Protein AF-A0A7J6EPK9-F1 (afdb_monomer_lite)

Radius of gyration: 24.42 Å; chains: 1; bounding box: 81×40×72 Å

Structure (mmCIF, N/CA/C/O backbone):
data_AF-A0A7J6EPK9-F1
#
_entry.id   AF-A0A7J6EPK9-F1
#
loop_
_atom_site.group_PDB
_atom_site.id
_atom_site.type_symbol
_atom_site.label_atom_id
_atom_site.label_alt_id
_atom_site.label_comp_id
_atom_site.label_asym_id
_atom_site.label_entity_id
_atom_site.label_seq_id
_atom_site.pdbx_PDB_ins_code
_atom_site.Cartn_x
_atom_site.Cartn_y
_atom_site.Cartn_z
_atom_site.occupancy
_atom_site.B_iso_or_equiv
_atom_site.auth_seq_id
_atom_site.auth_comp_id
_atom_site.auth_asym_id
_atom_site.auth_atom_id
_atom_site.pdbx_PDB_model_num
ATOM 1 N N . PRO A 1 1 ? -9.530 13.011 13.561 1.00 55.75 1 PRO A N 1
ATOM 2 C CA . PRO A 1 1 ? -10.922 13.150 13.061 1.00 55.75 1 PRO A CA 1
ATOM 3 C C . PRO A 1 1 ? -11.209 12.190 11.895 1.00 55.75 1 PRO A C 1
ATOM 5 O O . PRO A 1 1 ? -10.368 12.113 11.001 1.00 55.75 1 PRO A O 1
ATOM 8 N N . PRO A 1 2 ? -12.361 11.492 11.871 1.00 58.12 2 PRO A N 1
ATOM 9 C CA . PRO A 1 2 ? -12.729 10.579 10.779 1.00 58.12 2 PRO A CA 1
ATOM 10 C C . PRO A 1 2 ? -12.673 11.243 9.394 1.00 58.12 2 PRO A C 1
ATOM 12 O O . PRO A 1 2 ? -12.130 10.666 8.461 1.00 58.12 2 PRO A O 1
ATOM 15 N N . LYS A 1 3 ? -13.092 12.515 9.302 1.00 65.31 3 LYS A N 1
ATOM 16 C CA . LYS A 1 3 ? -13.084 13.329 8.070 1.00 65.31 3 LYS A CA 1
ATOM 17 C C . LYS A 1 3 ? -11.724 13.478 7.365 1.00 65.31 3 LYS A C 1
ATOM 19 O O . LYS A 1 3 ? -11.700 13.653 6.156 1.00 65.31 3 LYS A O 1
ATOM 24 N N . TRP A 1 4 ? -10.605 13.401 8.092 1.00 67.38 4 TRP A N 1
ATOM 25 C CA . TRP A 1 4 ? -9.252 13.597 7.537 1.00 67.38 4 TRP A CA 1
ATOM 26 C C . TRP A 1 4 ? -8.416 12.313 7.503 1.00 67.38 4 TRP A C 1
ATOM 28 O O . TRP A 1 4 ? -7.247 12.351 7.127 1.00 67.38 4 TRP A O 1
ATOM 38 N N . ARG A 1 5 ? -8.985 11.167 7.902 1.00 68.25 5 ARG A N 1
ATOM 39 C CA . ARG A 1 5 ? -8.228 9.914 8.033 1.00 68.25 5 ARG A CA 1
ATOM 40 C C . ARG A 1 5 ? -7.610 9.474 6.704 1.00 68.25 5 ARG A C 1
ATOM 42 O O . ARG A 1 5 ? -6.420 9.178 6.676 1.00 68.25 5 ARG A O 1
ATOM 49 N N . GLY A 1 6 ? -8.381 9.515 5.617 1.00 66.44 6 GLY A N 1
ATOM 50 C CA . GLY A 1 6 ? -7.887 9.173 4.280 1.00 66.44 6 GLY A CA 1
ATOM 51 C C . GLY A 1 6 ? -6.724 10.060 3.823 1.00 66.44 6 GLY A C 1
ATOM 52 O O . GLY A 1 6 ? -5.743 9.553 3.285 1.00 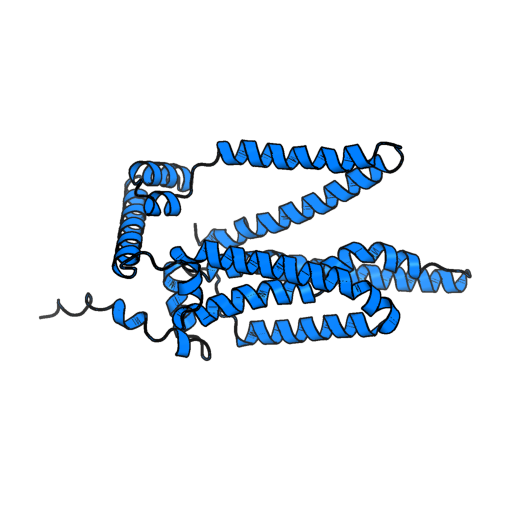66.44 6 GLY A O 1
ATOM 53 N N . ALA A 1 7 ? -6.777 11.365 4.113 1.00 70.75 7 ALA A N 1
ATOM 54 C CA . ALA A 1 7 ? -5.703 12.301 3.773 1.00 70.75 7 ALA A CA 1
ATOM 55 C C . ALA A 1 7 ? -4.410 12.000 4.551 1.00 70.75 7 ALA A C 1
ATOM 57 O O . ALA A 1 7 ? -3.341 11.911 3.952 1.00 70.75 7 ALA A O 1
ATOM 58 N N . PHE A 1 8 ? -4.505 11.762 5.866 1.00 73.31 8 PHE A N 1
ATOM 59 C CA . PHE A 1 8 ? -3.337 11.394 6.674 1.00 73.31 8 PHE A CA 1
ATOM 60 C C . PHE A 1 8 ? -2.732 10.053 6.254 1.00 73.31 8 PHE A C 1
ATOM 62 O O . PHE A 1 8 ? -1.512 9.934 6.184 1.00 73.31 8 PHE A O 1
ATOM 69 N N . ASN A 1 9 ? -3.565 9.063 5.923 1.00 68.94 9 ASN A N 1
ATOM 70 C CA . ASN A 1 9 ? -3.069 7.755 5.502 1.00 68.94 9 ASN A CA 1
ATOM 71 C C . ASN A 1 9 ? -2.426 7.793 4.108 1.00 68.94 9 ASN A C 1
ATOM 73 O O . ASN A 1 9 ? -1.427 7.126 3.866 1.00 68.94 9 ASN A O 1
ATOM 77 N N . THR A 1 10 ? -2.943 8.633 3.208 1.00 69.94 10 THR A N 1
ATOM 78 C CA . THR A 1 10 ? -2.314 8.894 1.902 1.00 69.94 10 THR A CA 1
ATOM 79 C C . THR A 1 10 ? -0.916 9.500 2.061 1.00 69.94 10 THR A C 1
ATOM 81 O O . THR A 1 10 ? -0.027 9.227 1.255 1.00 69.94 10 THR A O 1
ATOM 84 N N . GLY A 1 11 ? -0.682 10.245 3.149 1.00 73.50 11 GLY A N 1
ATOM 85 C CA . GLY A 1 11 ? 0.642 10.742 3.519 1.00 73.50 11 GLY A CA 1
ATOM 86 C C . GLY A 1 11 ? 1.699 9.639 3.644 1.00 73.50 11 GLY A C 1
ATOM 87 O O . GLY A 1 11 ? 2.840 9.853 3.248 1.00 73.50 11 GLY A O 1
ATOM 88 N N . PHE A 1 12 ? 1.334 8.435 4.100 1.00 75.56 12 PHE A N 1
ATOM 89 C CA . PHE A 1 12 ? 2.269 7.305 4.177 1.00 75.56 12 PHE A CA 1
ATOM 90 C C . PHE A 1 12 ? 2.806 6.906 2.793 1.00 75.56 12 PHE A C 1
ATOM 92 O O . PHE A 1 12 ? 4.016 6.801 2.600 1.00 75.56 12 PHE A O 1
ATOM 99 N N . GLN A 1 13 ? 1.919 6.780 1.802 1.00 71.25 13 GLN A N 1
ATOM 100 C CA . GLN A 1 13 ? 2.302 6.478 0.419 1.00 71.25 13 GLN A CA 1
ATOM 101 C C . GLN A 1 13 ? 3.153 7.599 -0.196 1.00 71.25 13 GLN A C 1
ATOM 103 O O . GLN A 1 13 ? 4.096 7.332 -0.942 1.00 71.25 13 GLN A O 1
ATOM 108 N N . PHE A 1 14 ? 2.850 8.855 0.139 1.00 74.19 14 PHE A N 1
ATOM 109 C CA . PHE A 1 14 ? 3.639 10.005 -0.296 1.00 74.19 14 PHE A CA 1
ATOM 110 C C . PHE A 1 14 ? 5.086 9.938 0.221 1.00 74.19 14 PHE A C 1
ATOM 112 O O . PHE A 1 14 ? 6.024 10.125 -0.556 1.00 74.19 14 PHE A O 1
ATOM 119 N N . PHE A 1 15 ? 5.288 9.584 1.495 1.00 79.62 15 PHE A N 1
ATOM 120 C CA . PHE A 1 15 ? 6.631 9.404 2.058 1.00 79.62 15 PHE A CA 1
ATOM 121 C C . PHE A 1 15 ? 7.389 8.225 1.442 1.00 79.62 15 PHE A C 1
ATOM 123 O O . PHE A 1 15 ? 8.590 8.352 1.201 1.00 79.62 15 PHE A O 1
ATOM 130 N N . ILE A 1 16 ? 6.708 7.117 1.123 1.00 78.25 16 ILE A N 1
ATOM 131 C CA . ILE A 1 16 ? 7.318 6.011 0.365 1.00 78.25 16 ILE A CA 1
ATOM 132 C C . ILE A 1 16 ? 7.848 6.525 -0.982 1.00 78.25 16 ILE A C 1
ATOM 134 O O . ILE A 1 16 ? 8.995 6.251 -1.334 1.00 78.25 16 ILE A O 1
ATOM 138 N N . GLY A 1 17 ? 7.051 7.318 -1.706 1.00 73.81 17 GLY A N 1
ATOM 139 C CA . GLY A 1 17 ? 7.458 7.919 -2.980 1.00 73.81 17 GLY A CA 1
ATOM 140 C C . GLY A 1 17 ? 8.698 8.812 -2.858 1.00 73.81 17 GLY A C 1
ATOM 141 O O . GLY A 1 17 ? 9.645 8.653 -3.629 1.00 73.81 17 GLY A O 1
ATOM 142 N N . ILE A 1 18 ? 8.738 9.695 -1.853 1.00 79.19 18 ILE A N 1
ATOM 143 C CA . ILE A 1 18 ? 9.923 10.524 -1.559 1.00 79.19 18 ILE A CA 1
ATOM 144 C C . ILE A 1 18 ? 11.146 9.647 -1.277 1.00 79.19 18 ILE A C 1
ATOM 146 O O . ILE A 1 18 ? 12.228 9.928 -1.790 1.00 79.19 18 ILE A O 1
ATOM 150 N N . GLY A 1 19 ? 10.981 8.577 -0.495 1.00 80.75 19 GLY A N 1
ATOM 151 C CA . GLY A 1 19 ? 12.058 7.643 -0.172 1.00 80.75 19 GLY A CA 1
ATOM 152 C C . GLY A 1 19 ? 12.667 6.993 -1.415 1.00 80.75 19 GLY A C 1
ATOM 153 O O . GLY A 1 19 ? 13.890 6.937 -1.541 1.00 80.75 19 GLY A O 1
ATOM 154 N N . VAL A 1 20 ? 11.831 6.575 -2.371 1.00 78.94 20 VAL A N 1
ATOM 155 C CA . VAL A 1 20 ? 12.290 6.004 -3.648 1.00 78.94 20 VAL A CA 1
ATOM 156 C C . VAL A 1 20 ? 13.090 7.028 -4.457 1.00 78.94 20 VAL A C 1
ATOM 158 O O . VAL A 1 20 ? 14.168 6.705 -4.958 1.00 78.94 20 VAL A O 1
ATOM 161 N N . VAL A 1 21 ? 12.612 8.270 -4.571 1.00 78.25 21 VAL A N 1
ATOM 162 C CA . VAL A 1 21 ? 13.326 9.328 -5.310 1.00 78.25 21 VAL A CA 1
ATOM 163 C C . VAL A 1 21 ? 14.658 9.659 -4.637 1.00 78.25 21 VAL A C 1
ATOM 165 O O . VAL A 1 21 ? 15.697 9.660 -5.295 1.00 78.25 21 VAL A O 1
ATOM 168 N N . ALA A 1 22 ? 14.651 9.871 -3.319 1.00 81.19 22 ALA A N 1
ATOM 169 C CA . ALA A 1 22 ? 15.854 10.168 -2.550 1.00 81.19 22 ALA A CA 1
ATOM 170 C C . ALA A 1 22 ? 16.895 9.042 -2.667 1.00 81.19 22 ALA A C 1
ATOM 172 O O . ALA A 1 22 ? 18.072 9.319 -2.893 1.00 81.19 22 ALA A O 1
ATOM 173 N N . SER A 1 23 ? 16.463 7.778 -2.588 1.00 81.44 23 SER A N 1
ATOM 174 C CA . SER A 1 23 ? 17.342 6.617 -2.762 1.00 81.44 23 SER A CA 1
ATOM 175 C C . SER A 1 23 ? 17.995 6.593 -4.146 1.00 81.44 23 SER A C 1
ATOM 177 O O . SER A 1 23 ? 19.204 6.389 -4.242 1.00 81.44 23 SER A O 1
ATOM 179 N N . ASN A 1 24 ? 17.243 6.878 -5.214 1.00 79.88 24 ASN A N 1
ATOM 180 C CA . ASN A 1 24 ? 17.799 6.939 -6.567 1.00 79.88 24 ASN A CA 1
ATOM 181 C C . ASN A 1 24 ? 18.806 8.087 -6.740 1.00 79.88 24 ASN A C 1
ATOM 183 O O . ASN A 1 24 ? 19.863 7.880 -7.334 1.00 79.88 24 ASN A O 1
ATOM 187 N N . CYS A 1 25 ? 18.542 9.265 -6.166 1.00 81.31 25 CYS A N 1
ATOM 188 C CA . CYS A 1 25 ? 19.494 10.382 -6.175 1.00 81.31 25 CYS A CA 1
ATOM 189 C C . CYS A 1 25 ? 20.794 10.043 -5.427 1.00 81.31 25 CYS A C 1
ATOM 191 O O . CYS A 1 25 ? 21.886 10.348 -5.909 1.00 81.31 25 CYS A O 1
ATOM 193 N N . ILE A 1 26 ? 20.689 9.377 -4.271 1.00 85.19 26 ILE A N 1
ATOM 194 C CA . ILE A 1 26 ? 21.847 8.905 -3.499 1.00 85.19 26 ILE A CA 1
ATOM 195 C C . ILE A 1 26 ? 22.631 7.869 -4.309 1.00 85.19 26 ILE A C 1
ATOM 197 O O . ILE A 1 26 ? 23.853 7.970 -4.411 1.00 85.19 26 ILE A O 1
ATOM 201 N N . ASN A 1 27 ? 21.951 6.904 -4.930 1.00 83.25 27 ASN A N 1
ATOM 202 C CA . ASN A 1 27 ? 22.591 5.901 -5.782 1.00 83.25 27 ASN A CA 1
ATOM 203 C C . ASN A 1 27 ? 23.346 6.546 -6.949 1.00 83.25 27 ASN A C 1
ATOM 205 O O . ASN A 1 27 ? 24.498 6.197 -7.190 1.00 83.25 27 ASN A O 1
ATOM 209 N N . TYR A 1 28 ? 22.747 7.532 -7.619 1.00 81.69 28 TYR A N 1
ATOM 210 C CA . TYR A 1 28 ? 23.401 8.266 -8.702 1.00 81.69 28 TYR A CA 1
ATOM 211 C C . TYR A 1 28 ? 24.659 9.008 -8.221 1.00 81.69 28 TYR A C 1
ATOM 213 O O . TYR A 1 28 ? 25.730 8.861 -8.805 1.00 81.69 28 TYR A O 1
ATOM 221 N N . GLY A 1 29 ? 24.567 9.745 -7.108 1.00 84.19 29 GLY A N 1
ATOM 222 C CA . GLY A 1 29 ? 25.707 10.486 -6.554 1.00 84.19 29 GLY A CA 1
ATOM 223 C C . GLY A 1 29 ? 26.828 9.594 -6.008 1.00 84.19 29 GLY A C 1
ATOM 224 O O . GLY A 1 29 ? 27.993 9.987 -5.998 1.00 84.19 29 GLY A O 1
ATOM 225 N N . THR A 1 30 ? 26.498 8.380 -5.568 1.00 86.69 30 THR A N 1
ATOM 226 C CA . THR A 1 30 ? 27.465 7.429 -4.998 1.00 86.69 30 THR A CA 1
ATOM 227 C C . THR A 1 30 ? 28.066 6.466 -6.022 1.00 86.69 30 THR A C 1
ATOM 229 O O . THR A 1 30 ? 29.092 5.851 -5.727 1.00 86.69 30 THR A O 1
ATOM 232 N N . ALA A 1 31 ? 27.510 6.386 -7.236 1.00 82.44 31 ALA A N 1
ATOM 233 C CA . ALA A 1 31 ? 27.937 5.457 -8.286 1.00 82.44 31 ALA A CA 1
ATOM 234 C C . ALA A 1 31 ? 29.414 5.610 -8.696 1.00 82.44 31 ALA A C 1
ATOM 236 O O . ALA A 1 31 ? 30.079 4.624 -9.003 1.00 82.44 31 ALA A O 1
ATOM 237 N N . HIS A 1 32 ? 29.960 6.829 -8.660 1.00 83.62 32 HIS A N 1
ATOM 238 C CA . HIS A 1 32 ? 31.347 7.104 -9.061 1.00 83.62 32 HIS A CA 1
ATOM 239 C C . HIS A 1 32 ? 32.391 6.811 -7.968 1.00 83.62 32 HIS A C 1
ATOM 241 O O . HIS A 1 32 ? 33.588 7.015 -8.180 1.00 83.62 32 HIS A O 1
ATOM 247 N N . ARG A 1 33 ? 31.972 6.358 -6.778 1.00 85.12 33 ARG A N 1
ATOM 248 C CA . ARG A 1 33 ? 32.865 6.115 -5.638 1.00 85.12 33 ARG A CA 1
ATOM 249 C C . ARG A 1 33 ? 32.973 4.621 -5.339 1.00 85.12 33 ARG A C 1
ATOM 251 O O . ARG A 1 33 ? 31.968 3.942 -5.174 1.00 85.12 33 ARG A O 1
ATOM 258 N N . SER A 1 34 ? 34.194 4.119 -5.146 1.00 82.06 34 SER A N 1
ATOM 259 C CA . SER A 1 34 ? 34.458 2.698 -4.841 1.00 82.06 34 SER A CA 1
ATOM 260 C C . SER A 1 34 ? 33.786 2.190 -3.554 1.00 82.06 34 SER A C 1
ATOM 262 O O . SER A 1 34 ? 33.450 1.013 -3.447 1.00 82.06 34 SER A O 1
ATOM 264 N N . TRP A 1 35 ? 33.540 3.074 -2.583 1.00 86.75 35 TRP A N 1
ATOM 265 C CA . TRP A 1 35 ? 32.809 2.786 -1.341 1.00 86.75 35 TRP A CA 1
ATOM 266 C C . TRP A 1 35 ? 31.364 3.311 -1.345 1.00 86.75 35 TRP A C 1
ATOM 268 O O . TRP A 1 35 ? 30.700 3.301 -0.308 1.00 86.75 35 TRP A O 1
ATOM 278 N N . GLY A 1 36 ? 30.859 3.750 -2.501 1.00 85.06 36 GLY A N 1
ATOM 279 C CA . GLY A 1 36 ? 29.540 4.363 -2.647 1.00 85.06 36 GLY A CA 1
ATOM 280 C C . GLY A 1 36 ? 28.383 3.473 -2.191 1.00 85.06 36 GLY A C 1
ATOM 281 O O . GLY A 1 36 ? 27.458 3.959 -1.546 1.00 85.06 36 GLY A O 1
ATOM 282 N N . TRP A 1 37 ? 28.477 2.157 -2.406 1.00 85.81 37 TRP A N 1
ATOM 283 C CA . TRP A 1 37 ? 27.467 1.194 -1.950 1.00 85.81 37 TRP A CA 1
ATOM 284 C C . TRP A 1 37 ? 27.298 1.183 -0.422 1.00 85.81 37 TRP A C 1
ATOM 286 O O . TRP A 1 37 ? 26.181 1.044 0.074 1.00 85.81 37 TRP A O 1
ATOM 296 N N . ARG A 1 38 ? 28.386 1.388 0.340 1.00 90.25 38 ARG A N 1
ATOM 297 C CA . ARG A 1 38 ? 28.326 1.481 1.809 1.00 90.25 38 ARG A CA 1
ATOM 298 C C . ARG A 1 38 ? 27.609 2.746 2.244 1.00 90.25 38 ARG A C 1
ATOM 300 O O . ARG A 1 38 ? 26.839 2.708 3.195 1.00 90.25 38 ARG A O 1
ATOM 307 N N . LEU A 1 39 ? 27.867 3.853 1.548 1.00 87.25 39 LEU A N 1
ATOM 308 C CA . LEU A 1 39 ? 27.232 5.133 1.836 1.00 87.25 39 LEU A CA 1
ATOM 309 C C . LEU A 1 39 ? 25.738 5.101 1.495 1.00 87.25 39 LEU A C 1
ATOM 311 O O . LEU A 1 39 ? 24.935 5.557 2.300 1.00 87.25 39 LEU A O 1
ATOM 315 N N . SER A 1 40 ? 25.365 4.501 0.360 1.00 86.06 40 SER A N 1
ATOM 316 C CA . SER A 1 40 ? 23.964 4.328 -0.034 1.00 86.06 40 SER A CA 1
ATOM 317 C C . SER A 1 40 ? 23.170 3.515 0.999 1.00 86.06 40 SER A C 1
ATOM 319 O O . SER A 1 40 ? 22.135 3.972 1.483 1.00 86.06 40 SER A O 1
ATOM 321 N N . LEU A 1 41 ? 23.702 2.366 1.434 1.00 86.94 41 LEU A N 1
ATOM 322 C CA . LEU A 1 41 ? 23.079 1.558 2.489 1.00 86.94 41 LEU A CA 1
ATOM 323 C C . LEU A 1 41 ? 23.107 2.255 3.859 1.00 86.94 41 LEU A C 1
ATOM 325 O O . LEU A 1 41 ? 22.127 2.209 4.596 1.00 86.94 41 LEU A O 1
ATOM 329 N N . GLY A 1 42 ? 24.210 2.924 4.202 1.00 88.19 42 GLY A N 1
ATOM 330 C CA . GLY A 1 42 ? 24.373 3.621 5.479 1.00 88.19 42 GLY A CA 1
ATOM 331 C C . GLY A 1 42 ? 23.439 4.821 5.641 1.00 88.19 42 GLY A C 1
ATOM 332 O O . GLY A 1 42 ? 22.945 5.067 6.738 1.00 88.19 42 GLY A O 1
ATOM 333 N N . LEU A 1 43 ? 23.125 5.534 4.556 1.00 88.56 43 LEU A N 1
ATOM 334 C CA . LEU A 1 43 ? 22.184 6.659 4.567 1.00 88.56 43 LEU A CA 1
ATOM 335 C C . LEU A 1 43 ? 20.756 6.244 4.948 1.00 88.56 43 LEU A C 1
ATOM 337 O O . LEU A 1 43 ? 20.012 7.077 5.466 1.00 88.56 43 LEU A O 1
ATOM 341 N N . ALA A 1 44 ? 20.388 4.966 4.798 1.00 87.12 44 ALA A N 1
ATOM 342 C CA . ALA A 1 44 ? 19.110 4.443 5.288 1.00 87.12 44 ALA A CA 1
ATOM 343 C C . ALA A 1 44 ? 18.964 4.542 6.823 1.00 87.12 44 ALA A C 1
ATOM 345 O O . ALA A 1 44 ? 17.843 4.558 7.337 1.00 87.12 44 ALA A O 1
ATOM 346 N N . MET A 1 45 ? 20.073 4.691 7.560 1.00 89.06 45 MET A N 1
ATOM 347 C CA . MET A 1 45 ? 20.049 4.942 9.004 1.00 89.06 45 MET A CA 1
ATOM 348 C C . MET A 1 45 ? 19.463 6.309 9.360 1.00 89.06 45 MET A C 1
ATOM 350 O O . MET A 1 45 ? 18.909 6.457 10.446 1.00 89.06 45 MET A O 1
ATOM 354 N N . VAL A 1 46 ? 19.551 7.308 8.473 1.00 90.38 46 VAL A N 1
ATOM 355 C CA . VAL A 1 46 ? 19.062 8.667 8.759 1.00 90.38 46 VAL A CA 1
ATOM 356 C C . VAL A 1 46 ? 17.531 8.688 8.895 1.00 90.38 46 VAL A C 1
ATOM 358 O O . VAL A 1 46 ? 17.050 9.104 9.952 1.00 90.38 46 VAL A O 1
ATOM 361 N N . PRO A 1 47 ? 16.738 8.176 7.927 1.00 88.94 47 PRO A N 1
ATOM 362 C CA . PRO A 1 47 ? 15.294 8.024 8.109 1.00 88.94 47 PRO A CA 1
ATOM 363 C C . PRO A 1 47 ? 14.930 7.154 9.317 1.00 88.94 47 PRO A C 1
ATOM 365 O O . PRO A 1 47 ? 14.012 7.499 10.058 1.00 88.94 47 PRO A O 1
ATOM 368 N N . ALA A 1 48 ? 15.662 6.059 9.554 1.00 88.50 48 ALA A N 1
ATOM 369 C CA . ALA A 1 48 ? 15.406 5.165 10.683 1.00 88.50 48 ALA A CA 1
ATOM 370 C C . ALA A 1 48 ? 15.614 5.862 12.039 1.00 88.50 48 ALA A C 1
ATOM 372 O O . ALA A 1 48 ? 14.794 5.710 12.946 1.00 88.50 48 ALA A O 1
ATOM 373 N N . ALA A 1 49 ? 16.665 6.674 12.174 1.00 91.25 49 ALA A N 1
ATOM 374 C CA . ALA A 1 49 ? 16.927 7.466 13.371 1.00 91.25 49 ALA A CA 1
ATOM 375 C C . ALA A 1 49 ? 15.849 8.538 13.580 1.00 91.25 49 ALA A C 1
ATOM 377 O O . ALA A 1 49 ? 15.325 8.659 14.686 1.00 91.25 49 ALA A O 1
ATOM 378 N N . ILE A 1 50 ? 15.456 9.256 12.519 1.00 90.56 50 ILE A N 1
ATOM 379 C CA . ILE A 1 50 ? 14.367 10.246 12.573 1.00 90.56 50 ILE A CA 1
ATOM 380 C C . ILE A 1 50 ? 13.060 9.583 13.023 1.00 90.56 50 ILE A C 1
ATOM 382 O O . ILE A 1 50 ? 12.385 10.101 13.911 1.00 90.56 50 ILE A O 1
ATOM 386 N N . MET A 1 51 ? 12.720 8.416 12.466 1.00 88.94 51 MET A N 1
ATOM 387 C CA . MET A 1 51 ? 11.538 7.658 12.880 1.00 88.94 51 MET A CA 1
ATOM 388 C C . MET A 1 51 ? 11.635 7.178 14.329 1.00 88.94 51 MET A C 1
ATOM 390 O O . MET A 1 51 ? 10.648 7.257 15.052 1.00 88.94 51 MET A O 1
ATOM 394 N N . THR A 1 52 ? 12.807 6.719 14.771 1.00 89.69 52 THR A N 1
ATOM 395 C CA . THR A 1 52 ? 13.016 6.232 16.144 1.00 89.69 52 THR A CA 1
ATOM 396 C C . THR A 1 52 ? 12.874 7.366 17.158 1.00 89.69 52 THR A C 1
ATOM 398 O O . THR A 1 52 ? 12.121 7.242 18.119 1.00 89.69 52 THR A O 1
ATOM 401 N N . VAL A 1 53 ? 13.532 8.504 16.922 1.00 91.50 53 VAL A N 1
ATOM 402 C CA . VAL A 1 53 ? 13.418 9.693 17.782 1.00 91.50 53 VAL A CA 1
ATOM 403 C C . VAL A 1 53 ? 11.989 10.242 17.756 1.00 91.50 53 VAL A C 1
ATOM 405 O O . VAL A 1 53 ? 11.427 10.547 18.805 1.00 91.50 53 VAL A O 1
ATOM 408 N N . GLY A 1 54 ? 11.363 10.299 16.577 1.00 86.75 54 GLY A N 1
ATOM 409 C CA . GLY A 1 54 ? 9.968 10.709 16.431 1.00 86.75 54 GLY A CA 1
ATOM 410 C C . GLY A 1 54 ? 9.002 9.799 17.193 1.00 86.75 54 GLY A C 1
ATOM 411 O O . GLY A 1 54 ? 8.109 10.295 17.876 1.00 86.75 54 GLY A O 1
ATOM 412 N N . ALA A 1 55 ? 9.209 8.481 17.151 1.00 84.62 55 ALA A N 1
ATOM 413 C CA . ALA A 1 55 ? 8.397 7.512 17.883 1.00 84.62 55 ALA A CA 1
ATOM 414 C C . ALA A 1 55 ? 8.485 7.699 19.405 1.00 84.62 55 ALA A C 1
ATOM 416 O O . ALA A 1 55 ? 7.477 7.533 20.084 1.00 84.62 55 ALA A O 1
ATOM 417 N N . LEU A 1 56 ? 9.643 8.112 19.937 1.00 85.94 56 LEU A N 1
ATOM 418 C CA . LEU A 1 56 ? 9.800 8.427 21.364 1.00 85.94 56 LEU A CA 1
ATOM 419 C C . LEU A 1 56 ? 9.039 9.697 21.784 1.00 85.94 56 LEU A C 1
ATOM 421 O O . LEU A 1 56 ? 8.640 9.821 22.940 1.00 85.94 56 LEU A O 1
ATOM 425 N N . MET A 1 57 ? 8.828 10.643 20.863 1.00 83.38 57 MET A N 1
ATOM 426 C CA . MET A 1 57 ? 8.085 11.884 21.127 1.00 83.38 57 MET A CA 1
ATOM 427 C C . MET A 1 57 ? 6.567 11.736 20.939 1.00 83.38 57 MET A C 1
ATOM 429 O O . MET A 1 57 ? 5.790 12.537 21.476 1.00 83.38 57 MET A O 1
ATOM 433 N N . ILE A 1 58 ? 6.129 10.741 20.164 1.00 80.12 58 ILE A N 1
ATOM 434 C CA . ILE A 1 58 ? 4.715 10.484 19.891 1.00 80.12 58 ILE A CA 1
ATOM 435 C C . ILE A 1 58 ? 4.083 9.788 21.097 1.00 80.12 58 ILE A C 1
ATOM 437 O O . ILE A 1 58 ? 4.523 8.741 21.557 1.00 80.12 58 ILE A O 1
ATOM 441 N N . SER A 1 59 ? 3.008 10.382 21.608 1.00 70.25 59 SER A N 1
ATOM 442 C CA . SER A 1 59 ? 2.198 9.781 22.665 1.00 70.25 59 SER A CA 1
ATOM 443 C C . SER A 1 59 ? 1.341 8.646 22.095 1.00 70.25 59 SER A C 1
ATOM 445 O O . SER A 1 59 ? 0.816 8.766 20.986 1.00 70.25 59 SER A O 1
ATOM 447 N N . ASP A 1 60 ? 1.170 7.566 22.863 1.00 75.25 60 ASP A N 1
ATOM 448 C CA . ASP A 1 60 ? 0.315 6.433 22.492 1.00 75.25 60 ASP A CA 1
ATOM 449 C C . ASP A 1 60 ? -1.092 6.895 22.067 1.00 75.25 60 ASP A C 1
ATOM 451 O O . ASP A 1 60 ? -1.659 7.852 22.611 1.00 75.25 60 ASP A O 1
ATOM 455 N N . THR A 1 61 ? -1.682 6.184 21.098 1.00 80.81 61 THR A N 1
ATOM 456 C CA . THR A 1 61 ? -3.031 6.517 20.621 1.00 80.81 61 THR A CA 1
ATOM 457 C C . THR A 1 61 ? -4.055 6.395 21.759 1.00 80.81 61 THR A C 1
ATOM 459 O O . THR A 1 61 ? -4.010 5.418 22.513 1.00 80.81 61 THR A O 1
ATOM 462 N N . PRO A 1 62 ? -5.027 7.325 21.873 1.00 78.69 62 PRO A N 1
ATOM 463 C CA . PRO A 1 62 ? -6.021 7.277 22.944 1.00 78.69 62 PRO A CA 1
ATOM 464 C C . PRO A 1 62 ? -6.776 5.949 23.012 1.00 78.69 62 PRO A C 1
ATOM 466 O O . PRO A 1 62 ? -6.991 5.423 24.095 1.00 78.69 62 PRO A O 1
ATOM 469 N N . ASN A 1 63 ? -7.099 5.358 21.858 1.00 76.06 63 ASN A N 1
ATOM 470 C CA . ASN A 1 63 ? -7.779 4.066 21.797 1.00 76.06 63 ASN A CA 1
ATOM 471 C C . ASN A 1 63 ? -6.961 2.934 22.441 1.00 76.06 63 ASN A C 1
ATOM 473 O O . ASN A 1 63 ? -7.512 2.159 23.213 1.00 76.06 63 ASN A O 1
ATOM 477 N N . SER A 1 64 ? -5.652 2.870 22.168 1.00 78.56 64 SER A N 1
ATOM 478 C CA . SER A 1 64 ? -4.751 1.885 22.788 1.00 78.56 64 SER A CA 1
ATOM 479 C C . SER A 1 64 ? -4.619 2.114 24.298 1.00 78.56 64 SER A C 1
ATOM 481 O O . SER A 1 64 ? -4.632 1.169 25.085 1.00 78.56 64 SER A O 1
ATOM 483 N N . LEU A 1 65 ? -4.562 3.376 24.740 1.00 81.44 65 LEU A N 1
ATOM 484 C CA . LEU A 1 65 ? -4.507 3.713 26.166 1.00 81.44 65 LEU A CA 1
ATOM 485 C C . LEU A 1 65 ? -5.784 3.303 26.910 1.00 81.44 65 LEU A C 1
ATOM 487 O O . LEU A 1 65 ? -5.688 2.756 28.009 1.00 81.44 65 LEU A O 1
ATOM 491 N N . VAL A 1 66 ? -6.962 3.509 26.309 1.00 81.00 66 VAL A N 1
ATOM 492 C CA . VAL A 1 66 ? -8.243 3.039 26.863 1.00 81.00 66 VAL A CA 1
ATOM 493 C C . VAL A 1 66 ? -8.276 1.510 26.913 1.00 81.00 66 VAL A C 1
ATOM 495 O O . VAL A 1 66 ? -8.672 0.951 27.934 1.00 81.00 66 VAL A O 1
ATOM 498 N N . GLU A 1 67 ? -7.796 0.823 25.871 1.00 71.50 67 GLU A N 1
ATOM 499 C CA . GLU A 1 67 ? -7.699 -0.645 25.824 1.00 71.50 67 GLU A CA 1
ATOM 500 C C . GLU A 1 67 ? -6.878 -1.215 26.991 1.00 71.50 67 GLU A C 1
ATOM 502 O O . GLU A 1 67 ? -7.327 -2.129 27.695 1.00 71.50 67 GLU A O 1
ATOM 507 N N . ARG A 1 68 ? -5.734 -0.574 27.261 1.00 78.88 68 ARG A N 1
ATOM 508 C CA . ARG A 1 68 ? -4.795 -0.888 28.350 1.00 78.88 68 ARG A CA 1
ATOM 509 C C . ARG A 1 68 ? -5.248 -0.392 29.732 1.00 78.88 68 ARG A C 1
ATOM 511 O O . ARG A 1 68 ? -4.506 -0.560 30.694 1.00 78.88 68 ARG A O 1
ATOM 518 N N . GLY A 1 69 ? -6.422 0.235 29.848 1.00 78.62 69 GLY A N 1
ATOM 519 C CA . GLY A 1 69 ? -6.979 0.730 31.115 1.00 78.62 69 GLY A CA 1
ATOM 520 C C . GLY A 1 69 ? -6.369 2.039 31.640 1.00 78.62 69 GLY A C 1
ATOM 521 O O . GLY A 1 69 ? -6.656 2.445 32.763 1.00 78.62 69 GLY A O 1
ATOM 522 N N . LYS A 1 70 ? -5.543 2.739 30.853 1.00 84.50 70 LYS A N 1
ATOM 523 C CA . LYS A 1 70 ? -4.861 3.984 31.252 1.00 84.50 70 LYS A CA 1
ATOM 524 C C . LYS A 1 70 ? -5.702 5.224 30.921 1.00 84.50 70 LYS A C 1
ATOM 526 O O . LYS A 1 70 ? -5.335 6.030 30.065 1.00 84.50 70 LYS A O 1
ATOM 531 N N . LEU A 1 71 ? -6.832 5.390 31.610 1.00 83.19 71 LEU A N 1
ATOM 532 C CA . LEU A 1 71 ? -7.836 6.423 31.298 1.00 83.19 71 LEU A CA 1
ATOM 533 C C . LEU A 1 71 ? -7.316 7.861 31.435 1.00 83.19 71 LEU A C 1
ATOM 535 O O . LEU A 1 71 ? -7.580 8.695 30.571 1.00 83.19 71 LEU A O 1
ATOM 539 N N . THR A 1 72 ? -6.513 8.149 32.461 1.00 82.31 72 THR A N 1
ATOM 540 C CA . THR A 1 72 ? -5.947 9.492 32.680 1.00 82.31 72 THR A CA 1
ATOM 541 C C . THR A 1 72 ? -5.009 9.905 31.544 1.00 82.31 72 THR A C 1
ATOM 543 O O . THR A 1 72 ? -5.078 11.028 31.048 1.00 82.31 72 THR A O 1
ATOM 546 N N . GLN A 1 73 ? -4.165 8.979 31.074 1.00 82.12 73 GLN A N 1
ATOM 547 C CA . GLN A 1 73 ? -3.283 9.223 29.928 1.00 82.12 73 GLN A CA 1
ATOM 548 C C . GLN A 1 73 ? -4.080 9.326 28.624 1.00 82.12 73 GLN A C 1
ATOM 550 O O . GLN A 1 73 ? -3.768 10.173 27.792 1.00 82.12 73 GLN A O 1
ATOM 555 N N . ALA A 1 74 ? -5.136 8.523 28.459 1.00 81.31 74 ALA A N 1
ATOM 556 C CA . ALA A 1 74 ? -6.022 8.622 27.303 1.00 81.31 74 ALA A CA 1
ATOM 557 C C . ALA A 1 74 ? -6.695 10.001 27.215 1.00 81.31 74 ALA A C 1
ATOM 559 O O . ALA A 1 74 ? -6.724 10.583 26.129 1.00 81.31 74 ALA A O 1
ATOM 560 N N . LYS A 1 75 ? -7.161 10.552 28.349 1.00 82.12 75 LYS A N 1
ATOM 561 C CA . LYS A 1 75 ? -7.728 11.910 28.438 1.00 82.12 75 LYS A CA 1
ATOM 562 C C . LYS A 1 75 ? -6.713 12.967 28.001 1.00 82.12 75 LYS A C 1
ATOM 564 O O . LYS A 1 75 ? -7.024 13.792 27.146 1.00 82.12 75 LYS A O 1
ATOM 569 N N . LEU A 1 76 ? -5.483 12.907 28.521 1.00 83.06 76 LEU A N 1
ATOM 570 C CA . LEU A 1 76 ? -4.406 13.837 28.151 1.00 83.06 76 LEU A CA 1
ATOM 571 C C . LEU A 1 76 ? -4.045 13.749 26.660 1.00 83.06 76 LEU A C 1
ATOM 573 O O . LEU A 1 76 ? -3.921 14.775 25.991 1.00 83.06 76 LEU A O 1
ATOM 577 N N . SER A 1 77 ? -3.932 12.536 26.115 1.00 80.69 77 SER A N 1
ATOM 578 C CA . SER A 1 77 ? -3.679 12.323 24.686 1.00 80.69 77 SER A CA 1
ATOM 579 C C . SER A 1 77 ? -4.830 12.828 23.805 1.00 80.69 77 SER A C 1
ATOM 581 O O . SER A 1 77 ? -4.573 13.405 22.749 1.00 80.69 77 SER A O 1
ATOM 583 N N . LEU A 1 78 ? -6.092 12.658 24.220 1.00 79.62 78 LEU A N 1
ATOM 584 C CA . LEU A 1 78 ? -7.261 13.207 23.517 1.00 79.62 78 LEU A CA 1
ATOM 585 C C . LEU A 1 78 ? -7.279 14.736 23.542 1.00 79.62 78 LEU A C 1
ATOM 587 O O . LEU A 1 78 ? -7.467 15.344 22.487 1.00 79.62 78 LEU A O 1
ATOM 591 N N . LEU A 1 79 ? -7.023 15.348 24.703 1.00 82.38 79 LEU A N 1
ATOM 592 C CA . LEU A 1 79 ? -6.909 16.803 24.849 1.00 82.38 79 LEU A CA 1
ATOM 593 C C . LEU A 1 79 ? -5.833 17.357 23.907 1.00 82.38 79 LEU A C 1
ATOM 595 O O . LEU A 1 79 ? -6.104 18.275 23.134 1.00 82.38 79 LEU A O 1
ATOM 599 N N . LYS A 1 80 ? -4.649 16.732 23.884 1.00 80.25 80 LYS A N 1
ATOM 600 C CA . LYS A 1 80 ? -3.538 17.115 22.999 1.00 80.25 80 LYS A CA 1
ATOM 601 C C . LYS A 1 80 ? -3.870 16.938 21.512 1.00 80.25 80 LYS A C 1
ATOM 603 O O . LYS A 1 80 ? -3.446 17.745 20.693 1.00 80.25 80 LYS A O 1
ATOM 608 N N . ALA A 1 81 ? -4.620 15.896 21.149 1.00 76.31 81 ALA A N 1
ATOM 609 C CA . ALA A 1 81 ? -4.939 15.579 19.755 1.00 76.31 81 ALA A CA 1
ATOM 610 C C . ALA A 1 81 ? -6.150 16.344 19.186 1.00 76.31 81 ALA A C 1
ATOM 612 O O . ALA A 1 81 ? -6.275 16.462 17.965 1.00 76.31 81 ALA A O 1
ATOM 613 N N . ARG A 1 82 ? -7.086 16.790 20.033 1.00 76.12 82 ARG A N 1
ATOM 614 C CA . ARG A 1 82 ? -8.314 17.493 19.619 1.00 76.12 82 ARG A CA 1
ATOM 615 C C . ARG A 1 82 ? -8.252 18.999 19.861 1.00 76.12 82 ARG A C 1
ATOM 617 O O . ARG A 1 82 ? -8.917 19.719 19.126 1.00 76.12 82 ARG A O 1
ATOM 624 N N . GLY A 1 83 ? -7.477 19.462 20.847 1.00 70.06 83 GLY A N 1
ATOM 625 C CA . GLY A 1 83 ? -7.351 20.884 21.190 1.00 70.06 83 GLY A CA 1
ATOM 626 C C . GLY A 1 83 ? -8.669 21.560 21.601 1.00 70.06 83 GLY A C 1
ATOM 627 O O . GLY A 1 83 ? -8.775 22.777 21.494 1.00 70.06 83 GLY A O 1
ATOM 628 N N . GLY A 1 84 ? -9.685 20.782 21.998 1.00 69.75 84 GLY A N 1
ATOM 629 C CA . GLY A 1 84 ? -11.049 21.246 22.286 1.00 69.75 84 GLY A CA 1
ATOM 630 C C . GLY A 1 84 ? -11.362 21.390 23.780 1.00 69.75 84 GLY A C 1
ATOM 631 O O . GLY A 1 84 ? -10.516 21.125 24.634 1.00 69.75 84 GLY A O 1
ATOM 632 N N . LYS A 1 85 ? -12.602 21.799 24.090 1.00 74.88 85 LYS A N 1
ATOM 633 C CA . LYS A 1 85 ? -13.116 21.925 25.466 1.00 74.88 85 LYS A CA 1
ATOM 634 C C . LYS A 1 85 ? -13.072 20.576 26.186 1.00 74.88 85 LYS A C 1
ATOM 636 O O . LYS A 1 85 ? -13.424 19.547 25.612 1.00 74.88 85 LYS A O 1
ATOM 641 N N . GLU A 1 86 ? -12.712 20.602 27.467 1.00 75.50 86 GLU A N 1
ATOM 642 C CA . GLU A 1 86 ? -12.565 19.397 28.291 1.00 75.50 86 GLU A CA 1
ATOM 643 C C . GLU A 1 86 ? -13.845 18.542 28.336 1.00 75.50 86 GLU A C 1
ATOM 645 O O . GLU A 1 86 ? -13.755 17.316 28.300 1.00 75.50 86 GLU A O 1
ATOM 650 N N . SER A 1 87 ? -15.025 19.172 28.265 1.00 73.19 87 SER A N 1
ATOM 651 C CA . SER A 1 87 ? -16.323 18.482 28.248 1.00 73.19 87 SER A CA 1
ATOM 652 C C . SER A 1 87 ? -16.563 17.625 26.998 1.00 73.19 87 SER A C 1
ATOM 654 O O . SER A 1 87 ? -17.164 16.559 27.090 1.00 73.19 87 SER A O 1
ATOM 656 N N . GLU A 1 88 ? -16.110 18.064 25.817 1.00 77.25 88 GLU A N 1
ATOM 657 C CA . GLU A 1 88 ? -16.248 17.281 24.576 1.00 77.25 88 GLU A CA 1
ATOM 658 C C . GLU A 1 88 ? -15.297 16.082 24.582 1.00 77.25 88 GLU A C 1
ATOM 660 O O . GLU A 1 88 ? -15.646 14.995 24.121 1.00 77.25 88 GLU A O 1
ATOM 665 N N . VAL A 1 89 ? -14.104 16.266 25.155 1.00 80.94 89 VAL A N 1
ATOM 666 C CA . VAL A 1 89 ? -13.112 15.200 25.297 1.00 80.94 89 VAL A CA 1
ATOM 667 C C . VAL A 1 89 ? -13.556 14.153 26.315 1.00 80.94 89 VAL A C 1
ATOM 669 O O . VAL A 1 89 ? -13.357 12.964 26.079 1.00 80.94 89 VAL A O 1
ATOM 672 N N . GLU A 1 90 ? -14.180 14.561 27.420 1.00 81.56 90 GLU A N 1
ATOM 673 C CA . GLU A 1 90 ? -14.770 13.625 28.381 1.00 81.56 90 GLU A CA 1
ATOM 674 C C . GLU A 1 90 ? -15.920 12.822 27.781 1.00 81.56 90 GLU A C 1
ATOM 676 O O . GLU A 1 90 ? -15.986 11.614 28.006 1.00 8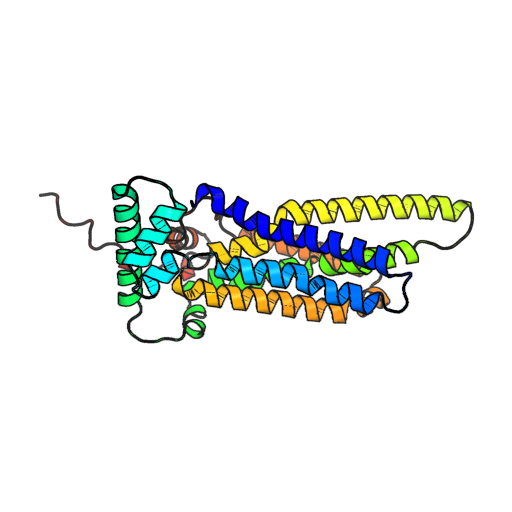1.56 90 GLU A O 1
ATOM 681 N N . ALA A 1 91 ? -16.770 13.447 26.962 1.00 81.69 91 ALA A N 1
ATOM 682 C CA . ALA A 1 91 ? -17.816 12.736 26.236 1.00 81.69 91 ALA A CA 1
ATOM 683 C C . ALA A 1 91 ? -17.232 11.708 25.240 1.00 81.69 91 ALA A C 1
ATOM 685 O O . ALA A 1 91 ? -17.665 10.554 25.238 1.00 81.69 91 ALA A O 1
ATOM 686 N N . GLU A 1 92 ? -16.213 12.083 24.447 1.00 80.31 92 GLU A N 1
ATOM 687 C CA . GLU A 1 92 ? -15.515 11.159 23.526 1.00 80.31 92 GLU A CA 1
ATOM 688 C C . GLU A 1 92 ? -14.834 10.018 24.311 1.00 80.31 92 GLU A C 1
ATOM 690 O O . GLU A 1 92 ? -14.924 8.853 23.924 1.00 80.31 92 GLU A O 1
ATOM 695 N N . LEU A 1 93 ? -14.201 10.316 25.452 1.00 83.44 93 LEU A N 1
ATOM 696 C CA . LEU A 1 93 ? -13.554 9.312 26.301 1.00 83.44 93 LEU A CA 1
ATOM 697 C C . LEU A 1 93 ? -14.563 8.336 26.917 1.00 83.44 93 LEU A C 1
ATOM 699 O O . LEU A 1 93 ? -14.325 7.130 26.886 1.00 83.44 93 LEU A O 1
ATOM 703 N N . ALA A 1 94 ? -15.685 8.829 27.446 1.00 83.25 94 ALA A N 1
ATOM 704 C CA . ALA A 1 94 ? -16.741 7.990 28.009 1.00 83.25 94 ALA A CA 1
ATOM 705 C C . ALA A 1 94 ? -17.316 7.033 26.954 1.00 83.25 94 ALA A C 1
ATOM 707 O O . ALA A 1 94 ? -17.553 5.856 27.235 1.00 83.25 94 ALA A O 1
ATOM 708 N N . GLU A 1 95 ? -17.470 7.504 25.714 1.00 81.75 95 GLU A N 1
ATOM 709 C CA . GLU A 1 95 ? -17.892 6.659 24.601 1.00 81.75 95 GLU A CA 1
ATOM 710 C C . GLU A 1 95 ? -16.853 5.570 24.279 1.00 81.75 95 GLU A C 1
ATOM 712 O O . GLU A 1 95 ? -17.213 4.404 24.096 1.00 81.75 95 GLU A O 1
ATOM 717 N N . LEU A 1 96 ? -15.559 5.912 24.263 1.00 77.56 96 LEU A N 1
ATOM 718 C CA . LEU A 1 96 ? -14.476 4.945 24.049 1.00 77.56 96 LEU A CA 1
ATOM 719 C C . LEU A 1 96 ? -14.403 3.886 25.156 1.00 77.56 96 LEU A C 1
ATOM 721 O O . LEU A 1 96 ? -14.214 2.707 24.851 1.00 77.56 96 LEU A O 1
ATOM 725 N N . VAL A 1 97 ? -14.576 4.282 26.421 1.00 82.94 97 VAL A N 1
ATOM 726 C CA . VAL A 1 97 ? -14.603 3.361 27.570 1.00 82.94 97 VAL A CA 1
ATOM 727 C C . VAL A 1 97 ? -15.776 2.402 27.447 1.00 82.94 97 VAL A C 1
ATOM 729 O O . VAL A 1 97 ? -15.563 1.192 27.442 1.00 82.94 97 VAL A O 1
ATOM 732 N N . LYS A 1 98 ? -16.987 2.923 27.223 1.00 81.38 98 LYS A N 1
ATOM 733 C CA . LYS A 1 98 ? -18.193 2.107 27.039 1.00 81.38 98 LYS A CA 1
ATOM 734 C C . LYS A 1 98 ? -18.025 1.096 25.904 1.00 81.38 98 LYS A C 1
ATOM 736 O O . LYS A 1 98 ? -18.406 -0.065 26.034 1.00 81.38 98 LYS A O 1
ATOM 741 N N . ARG A 1 99 ? -17.419 1.508 24.786 1.00 70.06 99 ARG A N 1
ATOM 742 C CA . ARG A 1 99 ? -17.133 0.612 23.653 1.00 70.06 99 ARG A CA 1
ATOM 743 C C . ARG A 1 99 ? -16.126 -0.469 24.010 1.00 70.06 99 ARG A C 1
ATOM 745 O O . ARG A 1 99 ? -16.306 -1.606 23.589 1.00 70.06 99 ARG A O 1
ATOM 752 N N . ASN A 1 100 ? -15.085 -0.126 24.761 1.00 73.94 100 ASN A N 1
ATOM 753 C CA . ASN A 1 100 ? -14.085 -1.083 25.216 1.00 73.94 100 ASN A CA 1
ATOM 754 C C . ASN A 1 100 ? -14.673 -2.084 26.227 1.00 73.94 100 ASN A C 1
ATOM 756 O O . ASN A 1 100 ? -14.410 -3.278 26.139 1.00 73.94 100 ASN A O 1
ATOM 760 N N . GLU A 1 101 ? -15.537 -1.633 27.132 1.00 75.50 101 GLU A N 1
ATOM 761 C CA . GLU A 1 101 ? -16.258 -2.500 28.071 1.00 75.50 101 GLU A CA 1
ATOM 762 C C . GLU A 1 101 ? -17.212 -3.451 27.348 1.00 75.50 101 GLU A C 1
ATOM 764 O O . GLU A 1 101 ? -17.164 -4.654 27.584 1.00 75.50 101 GLU A O 1
ATOM 769 N N . MET A 1 102 ? -18.006 -2.952 26.394 1.00 66.06 102 MET A N 1
ATOM 770 C CA . MET A 1 102 ? -18.835 -3.799 25.526 1.00 66.06 102 MET A CA 1
ATOM 771 C C . MET A 1 102 ? -17.983 -4.791 24.732 1.00 66.06 102 MET A C 1
ATOM 773 O O . MET A 1 102 ? -18.337 -5.958 24.583 1.00 66.06 102 MET A O 1
ATOM 777 N N . ALA A 1 103 ? -16.830 -4.343 24.240 1.00 63.34 103 ALA A N 1
ATOM 778 C CA . ALA A 1 103 ? -15.860 -5.193 23.581 1.00 63.34 103 ALA A CA 1
ATOM 779 C C . ALA A 1 103 ? -15.360 -6.309 24.514 1.00 63.34 103 ALA A C 1
ATOM 781 O O . ALA A 1 103 ? -15.356 -7.464 24.095 1.00 63.34 103 ALA A O 1
ATOM 782 N N . LYS A 1 104 ? -14.980 -6.009 25.754 1.00 66.19 104 LYS A N 1
ATOM 783 C CA . LYS A 1 104 ? -14.523 -7.013 26.725 1.00 66.19 104 LYS A CA 1
ATOM 784 C C . LYS A 1 104 ? -15.650 -7.946 27.181 1.00 66.19 104 LYS A C 1
ATOM 786 O O . LYS A 1 104 ? -15.414 -9.139 27.294 1.00 66.19 104 LYS A O 1
ATOM 791 N N . ALA A 1 105 ? -16.871 -7.439 27.350 1.00 62.75 105 ALA A N 1
ATOM 792 C CA . ALA A 1 105 ? -18.041 -8.227 27.745 1.00 62.75 105 ALA A CA 1
ATOM 793 C C . ALA A 1 105 ? -18.472 -9.242 26.672 1.00 62.75 105 ALA A C 1
ATOM 795 O O . ALA A 1 105 ? -18.847 -10.361 26.998 1.00 62.75 105 ALA A O 1
ATOM 796 N N . VAL A 1 106 ? -18.381 -8.873 25.389 1.00 56.97 106 VAL A N 1
ATOM 797 C CA . VAL A 1 106 ? -18.644 -9.792 24.263 1.00 56.97 106 VAL A CA 1
ATOM 798 C C . VAL A 1 106 ? -17.499 -10.794 24.069 1.00 56.97 106 VAL A C 1
ATOM 800 O O . VAL A 1 106 ? -17.713 -11.871 23.530 1.00 56.97 106 VAL A O 1
ATOM 803 N N . ALA A 1 107 ? -16.283 -10.447 24.494 1.00 53.00 107 ALA A N 1
ATOM 804 C CA . ALA A 1 107 ? -15.086 -11.272 24.346 1.00 53.00 107 ALA A CA 1
ATOM 805 C C . ALA A 1 107 ? -14.675 -11.940 25.663 1.00 53.00 107 ALA A C 1
ATOM 807 O O . ALA A 1 107 ? -13.497 -11.906 26.014 1.00 53.00 107 ALA A O 1
ATOM 808 N N . GLY A 1 108 ? -15.632 -12.505 26.406 1.00 45.72 108 GLY A N 1
ATOM 809 C CA . GLY A 1 108 ? -15.309 -13.341 27.559 1.00 45.72 108 GLY A CA 1
ATOM 810 C C . GLY A 1 108 ? -14.186 -14.326 27.209 1.00 45.72 108 GLY A C 1
ATOM 811 O O . GLY A 1 108 ? -14.363 -15.148 26.322 1.00 45.72 108 GLY A O 1
ATOM 812 N N . GLN A 1 109 ? -13.055 -14.181 27.909 1.00 38.09 109 GLN A N 1
ATOM 813 C CA . GLN A 1 109 ? -11.854 -15.030 27.899 1.00 38.09 109 GLN A CA 1
ATOM 814 C C . GLN A 1 109 ? -11.063 -15.125 26.580 1.00 38.09 109 GLN A C 1
ATOM 816 O O . GLN A 1 109 ? -11.487 -15.764 25.633 1.00 38.09 109 GLN A O 1
ATOM 821 N N . GLU A 1 110 ? -9.863 -14.526 26.583 1.00 45.28 110 GLU A N 1
ATOM 822 C CA . GLU A 1 110 ? -8.588 -15.013 26.001 1.00 45.28 110 GLU A CA 1
ATOM 823 C C . GLU A 1 110 ? -8.561 -15.803 24.670 1.00 45.28 110 GLU A C 1
ATOM 825 O O . GLU A 1 110 ? -7.582 -16.495 24.391 1.00 45.28 110 GLU A O 1
ATOM 830 N N . GLU A 1 111 ? -9.541 -15.687 23.779 1.00 49.41 111 GLU A N 1
ATOM 831 C CA . GLU A 1 111 ? -9.388 -16.263 22.446 1.00 49.41 111 GLU A CA 1
ATOM 832 C C . GLU A 1 111 ? -8.371 -15.454 21.635 1.00 49.41 111 GLU A C 1
ATOM 834 O O . GLU A 1 111 ? -8.440 -14.227 21.516 1.00 49.41 111 GLU A O 1
ATOM 839 N N . SER A 1 112 ? -7.369 -16.155 21.098 1.00 60.59 112 SER A N 1
ATOM 840 C CA . SER A 1 112 ? -6.296 -15.527 20.336 1.00 60.59 112 SER A CA 1
ATOM 841 C C . SER A 1 112 ? -6.875 -14.717 19.158 1.00 60.59 112 SER A C 1
ATOM 843 O O . SER A 1 112 ? -7.644 -15.266 18.362 1.00 60.59 112 SER A O 1
ATOM 845 N N . PRO A 1 113 ? -6.470 -13.445 18.963 1.00 66.94 113 PRO A N 1
ATOM 846 C CA . PRO A 1 113 ? -6.965 -12.602 17.866 1.00 66.94 113 PRO A CA 1
ATOM 847 C C . PRO A 1 113 ? -6.810 -13.225 16.465 1.00 66.94 113 PRO A C 1
ATOM 849 O O . PRO A 1 113 ? -7.526 -12.860 15.532 1.00 66.94 113 PRO A O 1
ATOM 852 N N . PHE A 1 114 ? -5.873 -14.170 16.318 1.00 69.69 114 PHE A N 1
ATOM 853 C CA . PHE A 1 114 ? -5.606 -14.930 15.095 1.00 69.69 114 PHE A CA 1
ATOM 854 C C . PHE A 1 114 ? -6.634 -16.022 14.792 1.00 69.69 114 PHE A C 1
ATOM 856 O O . PHE A 1 114 ? -6.825 -16.345 13.624 1.00 69.69 114 PHE A O 1
ATOM 863 N N . LEU A 1 115 ? -7.294 -16.591 15.800 1.00 72.88 115 LEU A N 1
ATOM 864 C CA . LEU A 1 115 ? -8.375 -17.554 15.582 1.00 72.88 115 LEU A CA 1
ATOM 865 C C . LEU A 1 115 ? -9.705 -16.827 15.382 1.00 72.88 115 LEU A C 1
ATOM 867 O O . LEU A 1 115 ? -10.454 -17.175 14.471 1.00 72.88 115 LEU A O 1
ATOM 871 N N . SER A 1 116 ? -9.938 -15.739 16.121 1.00 69.50 116 SER A N 1
ATOM 872 C CA . SER A 1 116 ? -11.170 -14.959 15.982 1.00 69.50 116 SER A CA 1
ATOM 873 C C . SER A 1 116 ? -11.334 -14.358 14.584 1.00 69.50 116 SER A C 1
ATOM 875 O O . SER A 1 116 ? -12.448 -14.276 14.085 1.00 69.50 116 SER A O 1
ATOM 877 N N . ILE A 1 117 ? -10.252 -13.989 13.882 1.00 75.00 117 ILE A N 1
ATOM 878 C CA . ILE A 1 117 ? -10.346 -13.450 12.509 1.00 75.00 117 ILE A CA 1
ATOM 879 C C . ILE A 1 117 ? -10.831 -14.480 11.467 1.00 75.00 117 ILE A C 1
ATOM 881 O O . ILE A 1 117 ? -11.319 -14.089 10.406 1.00 75.00 117 ILE A O 1
ATOM 885 N N . LEU A 1 118 ? -10.724 -15.783 11.755 1.00 79.06 118 LEU A N 1
ATOM 886 C CA . LEU A 1 118 ? -11.204 -16.865 10.882 1.00 79.06 118 LEU A CA 1
ATOM 887 C C . LEU A 1 118 ? -12.712 -17.114 11.024 1.00 79.06 118 LEU A C 1
ATOM 889 O O . LEU A 1 118 ? -13.310 -17.834 10.214 1.00 79.06 118 LEU A O 1
ATOM 893 N N . GLU A 1 119 ? -13.346 -16.516 12.031 1.00 77.62 119 GLU A N 1
ATOM 894 C CA . GLU A 1 119 ? -14.772 -16.672 12.254 1.00 77.62 119 GLU A CA 1
ATOM 895 C C . GLU A 1 119 ? -15.600 -16.146 11.081 1.00 77.62 119 GLU A C 1
ATOM 897 O O . GLU A 1 119 ? -15.246 -15.206 10.362 1.00 77.62 119 GLU A O 1
ATOM 902 N N . ARG A 1 120 ? -16.782 -16.747 10.913 1.00 76.50 120 ARG A N 1
ATOM 903 C CA . ARG A 1 120 ? -17.695 -16.451 9.804 1.00 76.50 120 ARG A CA 1
ATOM 904 C C . ARG A 1 120 ? -18.034 -14.962 9.686 1.00 76.50 120 ARG A C 1
ATOM 906 O O . ARG A 1 120 ? -18.188 -14.481 8.566 1.00 76.50 120 ARG A O 1
ATOM 913 N N . GLN A 1 121 ? -18.086 -14.260 10.814 1.00 74.81 121 GLN A N 1
ATOM 914 C CA . GLN A 1 121 ? -18.407 -12.838 10.898 1.00 74.81 121 GLN A CA 1
ATOM 915 C C . GLN A 1 121 ? -17.319 -11.902 10.344 1.00 74.81 121 GLN A C 1
ATOM 917 O O . GLN A 1 121 ? -17.656 -10.818 9.873 1.00 74.81 121 GLN A O 1
ATOM 922 N N . TYR A 1 122 ? -16.046 -12.319 10.341 1.00 79.44 122 TYR A N 1
ATOM 923 C CA . TYR A 1 122 ? -14.924 -11.502 9.853 1.00 79.44 122 TYR A CA 1
ATOM 924 C C . TYR A 1 122 ? -14.427 -11.903 8.456 1.00 79.44 122 TYR A C 1
ATOM 926 O O . TYR A 1 122 ? -13.466 -11.330 7.940 1.00 79.44 122 TYR A O 1
ATOM 934 N N . ARG A 1 123 ? -15.100 -12.862 7.803 1.00 83.44 123 ARG A N 1
ATOM 935 C CA . ARG A 1 123 ? -14.781 -13.308 6.436 1.00 83.44 123 ARG A CA 1
ATOM 936 C C . ARG A 1 123 ? -14.722 -12.180 5.396 1.00 83.44 123 ARG A C 1
ATOM 938 O O . ARG A 1 123 ? -13.772 -12.211 4.617 1.00 83.44 123 ARG A O 1
ATOM 945 N N . PRO A 1 124 ? -15.658 -11.205 5.345 1.00 84.75 124 PRO A N 1
ATOM 946 C CA . PRO A 1 124 ? -15.541 -10.087 4.407 1.00 84.75 124 PRO A CA 1
ATOM 947 C C . PRO A 1 124 ? -14.223 -9.334 4.582 1.00 84.75 124 PRO A C 1
ATOM 949 O O . PRO A 1 124 ? -13.504 -9.078 3.620 1.00 84.75 124 PRO A O 1
ATOM 952 N N . GLN A 1 125 ? -13.879 -9.032 5.832 1.00 85.75 125 GLN A N 1
ATOM 953 C CA . GLN A 1 125 ? -12.699 -8.261 6.186 1.00 85.75 125 GLN A CA 1
ATOM 954 C C . GLN A 1 125 ? -11.419 -9.048 5.887 1.00 85.75 125 GLN A C 1
ATOM 956 O O . GLN A 1 125 ? -10.484 -8.490 5.321 1.00 85.75 125 GLN A O 1
ATOM 961 N N . LEU A 1 126 ? -11.392 -10.349 6.195 1.00 86.44 126 LEU A N 1
ATOM 962 C CA . LEU A 1 126 ? -10.263 -11.231 5.891 1.00 86.44 126 LEU A CA 1
ATOM 963 C C . LEU A 1 126 ? -10.035 -11.372 4.379 1.00 86.44 126 LEU A C 1
ATOM 965 O O . LEU A 1 126 ? -8.901 -11.269 3.918 1.00 86.44 126 LEU A O 1
ATOM 969 N N . VAL A 1 127 ? -11.103 -11.556 3.594 1.00 88.94 127 VAL A N 1
ATOM 970 C CA . VAL A 1 127 ? -11.003 -11.645 2.128 1.00 88.94 127 VAL A CA 1
ATOM 971 C C . VAL A 1 127 ? -10.453 -10.348 1.542 1.00 88.94 127 VAL A C 1
ATOM 973 O O . VAL A 1 127 ? -9.592 -10.404 0.671 1.00 88.94 127 VAL A O 1
ATOM 976 N N . MET A 1 128 ? -10.880 -9.185 2.039 1.00 87.94 128 MET A N 1
ATOM 977 C CA . MET A 1 128 ? -10.324 -7.901 1.600 1.00 87.94 128 MET A CA 1
ATOM 978 C C . MET A 1 128 ? -8.867 -7.716 2.027 1.00 87.94 128 MET A C 1
ATOM 980 O O . MET A 1 128 ? -8.054 -7.249 1.237 1.00 87.94 128 MET A O 1
ATOM 984 N N . ALA A 1 129 ? -8.515 -8.120 3.244 1.00 86.12 129 ALA A N 1
ATOM 985 C CA . ALA A 1 129 ? -7.155 -8.023 3.764 1.00 86.12 129 ALA A CA 1
ATOM 986 C C . ALA A 1 129 ? -6.147 -8.910 3.031 1.00 86.12 129 ALA A C 1
ATOM 988 O O . ALA A 1 129 ? -4.969 -8.588 2.999 1.00 86.12 129 ALA A O 1
ATOM 989 N N . ILE A 1 130 ? -6.594 -10.009 2.426 1.00 89.69 130 ILE A N 1
ATOM 990 C CA . ILE A 1 130 ? -5.752 -10.849 1.567 1.00 89.69 130 ILE A CA 1
ATOM 991 C C . ILE A 1 130 ? -5.822 -10.352 0.119 1.00 89.69 130 ILE A C 1
ATOM 993 O O . ILE A 1 130 ? -4.797 -10.144 -0.527 1.00 89.69 130 ILE A O 1
ATOM 997 N N . GLY A 1 131 ? -7.034 -10.132 -0.390 1.00 88.50 131 GLY A N 1
ATOM 998 C CA . GLY A 1 131 ? -7.288 -9.800 -1.786 1.00 88.50 131 GLY A CA 1
ATOM 999 C C . GLY A 1 131 ? -6.685 -8.465 -2.201 1.00 88.50 131 GLY A C 1
ATOM 1000 O O . GLY A 1 131 ? -6.012 -8.405 -3.219 1.00 88.50 131 GLY A O 1
ATOM 1001 N N . ILE A 1 132 ? -6.868 -7.403 -1.413 1.00 88.50 132 ILE A N 1
ATOM 1002 C CA . ILE A 1 132 ? -6.384 -6.058 -1.758 1.00 88.50 132 ILE A CA 1
ATOM 1003 C C . ILE A 1 132 ? -4.856 -6.006 -1.914 1.00 88.50 132 ILE A C 1
ATOM 1005 O O . ILE A 1 132 ? -4.406 -5.582 -2.979 1.00 88.50 132 ILE A O 1
ATOM 1009 N N . PRO A 1 133 ? -4.035 -6.436 -0.934 1.00 88.44 133 PRO A N 1
ATOM 1010 C CA . PRO A 1 133 ? -2.584 -6.428 -1.107 1.00 88.44 133 PRO A CA 1
ATOM 1011 C C . PRO A 1 133 ? -2.116 -7.419 -2.175 1.00 88.44 133 PRO A C 1
ATOM 1013 O O . PRO A 1 133 ? -1.171 -7.114 -2.894 1.00 88.44 133 PRO A O 1
ATOM 1016 N N . PHE A 1 134 ? -2.773 -8.572 -2.334 1.00 90.12 134 PHE A N 1
ATOM 1017 C CA . PHE A 1 134 ? -2.468 -9.484 -3.439 1.00 90.12 134 PHE A CA 1
ATOM 1018 C C . PHE A 1 134 ? -2.663 -8.788 -4.791 1.00 90.12 134 PHE A C 1
ATOM 1020 O O . PHE A 1 134 ? -1.738 -8.726 -5.601 1.00 90.12 134 PHE A O 1
ATOM 1027 N N . PHE A 1 135 ? -3.845 -8.205 -4.996 1.00 89.00 135 PHE A N 1
ATOM 1028 C CA . PHE A 1 135 ? -4.220 -7.504 -6.214 1.00 89.00 135 PHE A CA 1
ATOM 1029 C C . PHE A 1 135 ? -3.317 -6.311 -6.506 1.00 89.00 135 PHE A C 1
ATOM 1031 O O . PHE A 1 135 ? -2.866 -6.156 -7.637 1.00 89.00 135 PHE A O 1
ATOM 1038 N N . GLN A 1 136 ? -2.975 -5.532 -5.479 1.00 85.56 136 GLN A N 1
ATOM 1039 C CA . GLN A 1 136 ? -1.996 -4.456 -5.576 1.00 85.56 136 GLN A CA 1
ATOM 1040 C C . GLN A 1 136 ? -0.671 -4.959 -6.164 1.00 85.56 136 GLN A C 1
ATOM 1042 O O . GLN A 1 136 ? -0.136 -4.331 -7.076 1.00 85.56 136 GLN A O 1
ATOM 1047 N N . GLN A 1 137 ? -0.152 -6.094 -5.689 1.00 87.19 137 GLN A N 1
ATOM 1048 C CA . GLN A 1 137 ? 1.128 -6.615 -6.164 1.00 87.19 137 GLN A CA 1
ATOM 1049 C C . GLN A 1 137 ? 1.031 -7.213 -7.569 1.00 87.19 137 GLN A C 1
ATOM 1051 O O . GLN A 1 137 ? 1.900 -6.940 -8.402 1.00 87.19 137 GLN A O 1
ATOM 1056 N N . VAL A 1 138 ? -0.045 -7.944 -7.883 1.00 87.31 138 VAL A N 1
ATOM 1057 C CA . VAL A 1 138 ? -0.264 -8.491 -9.234 1.00 87.31 138 VAL A CA 1
ATOM 1058 C C . VAL A 1 138 ? -0.653 -7.437 -10.271 1.00 87.31 1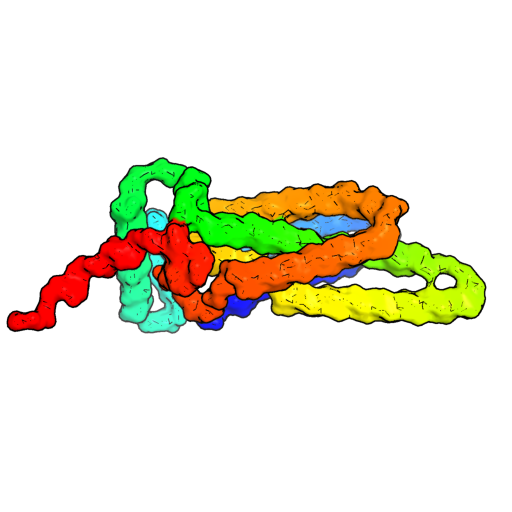38 VAL A C 1
ATOM 1060 O O . VAL A 1 138 ? -0.796 -7.782 -11.434 1.00 87.31 138 VAL A O 1
ATOM 1063 N N . THR A 1 139 ? -0.754 -6.152 -9.916 1.00 84.31 139 THR A N 1
ATOM 1064 C CA . THR A 1 139 ? -0.749 -5.074 -10.923 1.00 84.31 139 THR A CA 1
ATOM 1065 C C . THR A 1 139 ? 0.603 -4.950 -11.637 1.00 84.31 139 THR A C 1
ATOM 1067 O O . THR A 1 139 ? 0.684 -4.387 -12.724 1.00 84.31 139 THR A O 1
ATOM 1070 N N . GLY A 1 140 ? 1.683 -5.469 -11.041 1.00 79.12 140 GLY A N 1
ATOM 1071 C CA . GLY A 1 140 ? 3.030 -5.386 -11.604 1.00 79.12 140 GLY A CA 1
ATOM 1072 C C . GLY A 1 140 ? 3.736 -4.053 -11.337 1.00 79.12 140 GLY A C 1
ATOM 1073 O O . GLY A 1 140 ? 4.774 -3.793 -11.939 1.00 79.12 140 GLY A O 1
ATOM 1074 N N . ILE A 1 141 ? 3.236 -3.208 -10.423 1.00 78.69 141 ILE A N 1
ATOM 1075 C CA . ILE A 1 141 ? 3.840 -1.895 -10.128 1.00 78.69 141 ILE A CA 1
ATOM 1076 C C . ILE A 1 141 ? 5.321 -1.978 -9.725 1.00 78.69 141 ILE A C 1
ATOM 1078 O O . ILE A 1 141 ? 6.143 -1.243 -10.267 1.00 78.69 141 ILE A O 1
ATOM 1082 N N . ASN A 1 142 ? 5.685 -2.902 -8.830 1.00 76.19 142 ASN A N 1
ATOM 1083 C CA . ASN A 1 142 ? 7.072 -3.064 -8.376 1.00 76.19 142 ASN A CA 1
ATOM 1084 C C . ASN A 1 142 ? 7.982 -3.512 -9.519 1.00 76.19 142 ASN A C 1
ATOM 1086 O O . ASN A 1 142 ? 9.116 -3.068 -9.650 1.00 76.19 142 ASN A O 1
ATOM 1090 N N . ILE A 1 143 ? 7.453 -4.371 -10.378 1.00 75.62 143 ILE A N 1
ATOM 1091 C CA . ILE A 1 143 ? 8.157 -4.908 -11.528 1.00 75.62 143 ILE A CA 1
ATOM 1092 C C . ILE A 1 143 ? 8.412 -3.813 -12.561 1.00 75.62 143 ILE A C 1
ATOM 1094 O O . ILE A 1 143 ? 9.544 -3.635 -12.999 1.00 75.62 143 ILE A O 1
ATOM 1098 N N . ILE A 1 144 ? 7.387 -3.034 -12.905 1.00 73.75 144 ILE A N 1
ATOM 1099 C CA . ILE A 1 144 ? 7.533 -1.896 -13.812 1.00 73.75 144 ILE A CA 1
ATOM 1100 C C . ILE A 1 144 ? 8.533 -0.898 -13.223 1.00 73.75 144 ILE A C 1
ATOM 1102 O O . ILE A 1 144 ? 9.424 -0.456 -13.934 1.00 73.75 144 ILE A O 1
ATOM 1106 N N . ALA A 1 145 ? 8.462 -0.599 -11.924 1.00 72.56 145 ALA A N 1
ATOM 1107 C CA . ALA A 1 145 ? 9.380 0.338 -11.284 1.00 72.56 145 ALA A CA 1
ATOM 1108 C C . ALA A 1 145 ? 10.853 -0.121 -11.326 1.00 72.56 145 ALA A C 1
ATOM 1110 O O . ALA A 1 145 ? 11.726 0.683 -11.644 1.00 72.56 145 ALA A O 1
ATOM 1111 N N . PHE A 1 146 ? 11.143 -1.397 -11.041 1.00 73.31 146 PHE A N 1
ATOM 1112 C CA . PHE A 1 146 ? 12.521 -1.908 -11.011 1.00 73.31 146 PHE A CA 1
ATOM 1113 C C . PHE A 1 146 ? 13.085 -2.249 -12.392 1.00 73.31 146 PHE A C 1
ATOM 1115 O O . PHE A 1 146 ? 14.282 -2.084 -12.621 1.00 73.31 146 PHE A O 1
ATOM 1122 N N . TYR A 1 147 ? 12.243 -2.713 -13.316 1.00 73.38 147 TYR A N 1
ATOM 1123 C CA . TYR A 1 147 ? 12.675 -3.172 -14.635 1.00 73.38 147 TYR A CA 1
ATOM 1124 C C . TYR A 1 147 ? 12.426 -2.158 -15.751 1.00 73.38 147 TYR A C 1
ATOM 1126 O O . TYR A 1 147 ? 12.932 -2.369 -16.851 1.00 73.38 147 TYR A O 1
ATOM 1134 N N . ALA A 1 148 ? 11.735 -1.039 -15.500 1.00 70.19 148 ALA A N 1
ATOM 1135 C CA . ALA A 1 148 ? 11.613 0.050 -16.474 1.00 70.19 148 ALA A CA 1
ATOM 1136 C C . ALA A 1 148 ? 12.971 0.483 -17.057 1.00 70.19 148 ALA A C 1
ATOM 1138 O O . ALA A 1 148 ? 13.064 0.551 -18.280 1.00 70.19 148 ALA A O 1
ATOM 1139 N N . PRO A 1 149 ? 14.051 0.689 -16.270 1.00 66.88 149 PRO A N 1
ATOM 1140 C CA . PRO A 1 149 ? 15.358 1.038 -16.833 1.00 66.88 149 PRO A CA 1
ATOM 1141 C C . PRO A 1 149 ? 15.907 -0.027 -17.794 1.00 66.88 149 PRO A C 1
ATOM 1143 O O . PRO A 1 149 ? 16.462 0.308 -18.837 1.00 66.88 149 PRO A O 1
ATOM 1146 N N . ILE A 1 150 ? 15.707 -1.308 -17.473 1.00 68.69 150 ILE A N 1
ATOM 1147 C CA . ILE A 1 150 ? 16.151 -2.446 -18.292 1.00 68.69 150 ILE A CA 1
ATOM 1148 C C . ILE A 1 150 ? 15.321 -2.534 -19.580 1.00 68.69 150 ILE A C 1
ATOM 1150 O O . ILE A 1 150 ? 15.869 -2.787 -20.650 1.00 68.69 150 ILE A O 1
ATOM 1154 N N . LEU A 1 151 ? 14.012 -2.278 -19.497 1.00 67.00 151 LEU A N 1
ATOM 1155 C CA . LEU A 1 151 ? 13.124 -2.187 -20.658 1.00 67.00 151 LEU A CA 1
ATOM 1156 C C . LEU A 1 151 ? 13.488 -1.003 -21.565 1.00 67.00 151 LEU A C 1
ATOM 1158 O O . LEU A 1 151 ? 13.431 -1.134 -22.781 1.00 67.00 151 LEU A O 1
ATOM 1162 N N . PHE A 1 152 ? 13.894 0.140 -21.006 1.00 66.12 152 PHE A N 1
ATOM 1163 C CA . PHE A 1 152 ? 14.360 1.273 -21.810 1.00 66.12 152 PHE A CA 1
ATOM 1164 C C . PHE A 1 152 ? 15.701 0.988 -22.493 1.00 66.12 152 PHE A C 1
ATOM 1166 O O . PHE A 1 152 ? 15.885 1.369 -23.646 1.00 66.12 152 PHE A O 1
ATOM 1173 N N . GLN A 1 153 ? 16.618 0.288 -21.820 1.00 64.12 153 GLN A N 1
ATOM 1174 C CA . GLN A 1 153 ? 17.900 -0.105 -22.412 1.00 64.12 153 GLN A CA 1
ATOM 1175 C C . GLN A 1 153 ? 17.746 -1.175 -23.500 1.00 64.12 153 GLN A C 1
ATOM 1177 O O . GLN A 1 153 ? 18.441 -1.109 -24.510 1.00 64.12 153 GLN A O 1
ATOM 1182 N N . SER A 1 154 ? 16.830 -2.135 -23.340 1.00 63.00 154 SER A N 1
ATOM 1183 C CA . SER A 1 154 ? 16.642 -3.224 -24.311 1.00 63.00 154 SER A CA 1
ATOM 1184 C C . SER A 1 154 ? 16.049 -2.770 -25.649 1.00 63.00 154 SER A C 1
ATOM 1186 O O . SER A 1 154 ? 16.229 -3.451 -26.656 1.00 63.00 154 SER A O 1
ATOM 1188 N N . VAL A 1 155 ? 15.386 -1.612 -25.682 1.00 63.12 155 VAL A N 1
ATOM 1189 C CA . VAL A 1 155 ? 14.858 -0.992 -26.910 1.00 63.12 155 VAL A CA 1
ATOM 1190 C C . VAL A 1 155 ? 15.956 -0.246 -27.697 1.00 63.12 155 VAL A C 1
ATOM 1192 O O . VAL A 1 155 ? 15.755 0.099 -28.860 1.00 63.12 155 VAL A O 1
ATOM 1195 N N . GLY A 1 156 ? 17.141 -0.026 -27.117 1.00 59.66 156 GLY A N 1
ATOM 1196 C CA . GLY A 1 156 ? 18.228 0.725 -27.749 1.00 59.66 156 GLY A CA 1
ATOM 1197 C C . GLY A 1 156 ? 19.260 -0.131 -28.492 1.00 59.66 156 GLY A C 1
ATOM 1198 O O . GLY A 1 156 ? 20.314 -0.403 -27.926 1.00 59.66 156 GLY A O 1
ATOM 1199 N N . LEU A 1 157 ? 19.019 -0.470 -29.772 1.00 43.41 157 LEU A N 1
ATOM 1200 C CA . LEU A 1 157 ? 20.059 -0.921 -30.724 1.00 43.41 157 LEU A CA 1
ATOM 1201 C C . LEU A 1 157 ? 19.783 -0.481 -32.191 1.00 43.41 157 LEU A C 1
ATOM 1203 O O . LEU A 1 157 ? 18.894 -1.027 -32.833 1.00 43.41 157 LEU A O 1
ATOM 1207 N N . GLY A 1 158 ? 20.612 0.449 -32.706 1.00 50.56 158 GLY A N 1
ATOM 1208 C CA . GLY A 1 158 ? 21.243 0.480 -34.055 1.00 50.56 158 GLY A CA 1
ATOM 1209 C C . GLY A 1 158 ? 20.456 0.790 -35.356 1.00 50.56 158 GLY A C 1
ATOM 1210 O O . GLY A 1 158 ? 19.462 0.138 -35.636 1.00 50.56 158 GLY A O 1
ATOM 1211 N N . ASN A 1 159 ? 21.058 1.650 -36.214 1.00 53.41 159 ASN A N 1
ATOM 1212 C CA . ASN A 1 159 ? 20.667 2.304 -37.500 1.00 53.41 159 ASN A CA 1
ATOM 1213 C C . ASN A 1 159 ? 19.912 3.637 -37.371 1.00 53.41 159 ASN A C 1
ATOM 1215 O O . ASN A 1 159 ? 18.898 3.692 -36.699 1.00 53.41 159 ASN A O 1
ATOM 1219 N N . ASP A 1 160 ? 20.350 4.694 -38.067 1.00 60.88 160 ASP A N 1
ATOM 1220 C CA . ASP A 1 160 ? 19.815 6.070 -37.944 1.00 60.88 160 ASP A CA 1
ATOM 1221 C C . ASP A 1 160 ? 18.285 6.178 -38.138 1.00 60.88 160 ASP A C 1
ATOM 1223 O O . ASP A 1 160 ? 17.622 6.984 -37.486 1.00 60.88 160 ASP A O 1
ATOM 1227 N N . SER A 1 161 ? 17.690 5.311 -38.965 1.00 59.66 161 SER A N 1
ATOM 1228 C CA . SER A 1 161 ? 16.234 5.190 -39.144 1.00 59.66 161 SER A CA 1
ATOM 1229 C C . SER A 1 161 ? 15.544 4.349 -38.058 1.00 59.66 161 SER A C 1
ATOM 1231 O O . SER A 1 161 ? 14.435 4.672 -37.627 1.00 59.66 161 SER A O 1
ATOM 1233 N N . ALA A 1 162 ? 16.208 3.307 -37.560 1.00 60.56 162 ALA A N 1
ATOM 1234 C CA . ALA A 1 162 ? 15.763 2.525 -36.408 1.00 60.56 162 ALA A CA 1
ATOM 1235 C C . ALA A 1 162 ? 15.939 3.293 -35.086 1.00 60.56 162 ALA A C 1
ATOM 1237 O O . ALA A 1 162 ? 15.199 3.046 -34.141 1.00 60.56 162 ALA A O 1
ATOM 1238 N N . LEU A 1 163 ? 16.840 4.278 -35.037 1.00 62.00 163 LEU A N 1
ATOM 1239 C CA . LEU A 1 163 ? 17.068 5.151 -33.893 1.00 62.00 163 LEU A CA 1
ATOM 1240 C C . LEU A 1 163 ? 15.862 6.065 -33.665 1.00 62.00 163 LEU A C 1
ATOM 1242 O O . LEU A 1 163 ? 15.393 6.184 -32.540 1.00 62.00 163 LEU A O 1
ATOM 1246 N N . ILE A 1 164 ? 15.307 6.654 -34.732 1.00 65.62 164 ILE A N 1
ATOM 1247 C CA . ILE A 1 164 ? 14.082 7.467 -34.648 1.00 65.62 164 ILE A CA 1
ATOM 1248 C C . ILE A 1 164 ? 12.894 6.595 -34.226 1.00 65.62 164 ILE A C 1
ATOM 1250 O O . ILE A 1 164 ? 12.137 6.984 -33.337 1.00 65.62 164 ILE A O 1
ATOM 1254 N N . ALA A 1 165 ? 12.752 5.394 -34.797 1.00 61.81 165 ALA A N 1
ATOM 1255 C CA . ALA A 1 165 ? 11.718 4.447 -34.381 1.00 61.81 165 ALA A CA 1
ATOM 1256 C C . ALA A 1 165 ? 11.884 4.021 -32.909 1.00 61.81 165 ALA A C 1
ATOM 1258 O O . ALA A 1 165 ? 10.901 3.980 -32.173 1.00 61.81 165 ALA A O 1
ATOM 1259 N N . ALA A 1 166 ? 13.114 3.782 -32.450 1.00 62.47 166 ALA A N 1
ATOM 1260 C CA . ALA A 1 166 ? 13.430 3.458 -31.061 1.00 62.47 166 ALA A CA 1
ATOM 1261 C C . ALA A 1 166 ? 13.166 4.636 -30.111 1.00 62.47 166 ALA A C 1
ATOM 1263 O O . ALA A 1 166 ? 12.657 4.424 -29.015 1.00 62.47 166 ALA A O 1
ATOM 1264 N N . ILE A 1 167 ? 13.436 5.876 -30.531 1.00 67.88 167 ILE A N 1
ATOM 1265 C CA . ILE A 1 167 ? 13.105 7.088 -29.767 1.00 67.88 167 ILE A CA 1
ATOM 1266 C C . ILE A 1 167 ? 11.586 7.241 -29.647 1.00 67.88 167 ILE A C 1
ATOM 1268 O O . ILE A 1 167 ? 11.087 7.469 -28.548 1.00 67.88 167 ILE A O 1
ATOM 1272 N N . ILE A 1 168 ? 10.835 7.072 -30.741 1.00 70.81 168 ILE A N 1
ATOM 1273 C CA . ILE A 1 168 ? 9.366 7.148 -30.727 1.00 70.81 168 ILE A CA 1
ATOM 1274 C C . ILE A 1 168 ? 8.785 6.042 -29.837 1.00 70.81 168 ILE A C 1
ATOM 1276 O O . ILE A 1 168 ? 7.961 6.327 -28.971 1.00 70.81 168 ILE A O 1
ATOM 1280 N N . LEU A 1 169 ? 9.245 4.797 -29.987 1.00 65.69 169 LEU A N 1
ATOM 1281 C CA . LEU A 1 169 ? 8.826 3.673 -29.143 1.00 65.69 169 LEU A CA 1
ATOM 1282 C C . LEU A 1 169 ? 9.199 3.894 -27.671 1.00 65.69 169 LEU A C 1
ATOM 1284 O O . LEU A 1 169 ? 8.388 3.624 -26.788 1.00 65.69 169 LEU A O 1
ATOM 1288 N N . GLY A 1 170 ? 10.389 4.431 -27.402 1.00 65.62 170 GLY A N 1
ATOM 1289 C CA . GLY A 1 170 ? 10.853 4.784 -26.063 1.00 65.62 170 GLY A CA 1
ATOM 1290 C C . GLY A 1 170 ? 9.999 5.872 -25.414 1.00 65.62 170 GLY A C 1
ATOM 1291 O O . GLY A 1 170 ? 9.600 5.719 -24.262 1.00 65.62 170 GLY A O 1
ATOM 1292 N N . LEU A 1 171 ? 9.649 6.927 -26.156 1.00 69.75 171 LEU A N 1
ATOM 1293 C CA . LEU A 1 171 ? 8.764 7.999 -25.691 1.00 69.75 171 LEU A CA 1
ATOM 1294 C C . LEU A 1 171 ? 7.342 7.497 -25.440 1.00 69.75 171 LEU A C 1
ATOM 1296 O O . LEU A 1 171 ? 6.765 7.807 -24.401 1.00 69.75 171 LEU A O 1
ATOM 1300 N N . VAL A 1 172 ? 6.784 6.691 -26.346 1.00 72.12 172 VAL A N 1
ATOM 1301 C CA . VAL A 1 172 ? 5.458 6.084 -26.162 1.00 72.12 172 VAL A CA 1
ATOM 1302 C C . VAL A 1 172 ? 5.452 5.187 -24.925 1.00 72.12 172 VAL A C 1
ATOM 1304 O O . VAL A 1 172 ? 4.559 5.308 -24.089 1.00 72.12 172 VAL A O 1
ATOM 1307 N N . ASN A 1 173 ? 6.469 4.341 -24.752 1.00 67.38 173 ASN A N 1
ATOM 1308 C CA . ASN A 1 173 ? 6.592 3.485 -23.574 1.00 67.38 173 ASN A CA 1
ATOM 1309 C C . ASN A 1 173 ? 6.748 4.305 -22.283 1.00 67.38 173 ASN A C 1
ATOM 1311 O O . ASN A 1 173 ? 6.113 3.999 -21.277 1.00 67.38 173 ASN A O 1
ATOM 1315 N N . LEU A 1 174 ? 7.538 5.381 -22.317 1.00 72.12 174 LEU A N 1
ATOM 1316 C CA . LEU A 1 174 ? 7.697 6.299 -21.191 1.00 72.12 174 LEU A CA 1
ATOM 1317 C C . LEU A 1 174 ? 6.362 6.933 -20.796 1.00 72.12 174 LEU A C 1
ATOM 1319 O O . LEU A 1 174 ? 5.992 6.882 -19.627 1.00 72.12 174 LEU A O 1
ATOM 1323 N N . VAL A 1 175 ? 5.617 7.474 -21.763 1.00 75.75 175 VAL A N 1
ATOM 1324 C CA . VAL A 1 175 ? 4.296 8.065 -21.517 1.00 75.75 175 VAL A CA 1
ATOM 1325 C C . VAL A 1 175 ? 3.351 7.026 -20.917 1.00 75.75 175 VAL A C 1
ATOM 1327 O O . VAL A 1 175 ? 2.743 7.295 -19.885 1.00 75.75 175 VAL A O 1
ATOM 1330 N N . LEU A 1 176 ? 3.280 5.821 -21.490 1.00 75.06 176 LEU A N 1
ATOM 1331 C CA . LEU A 1 176 ? 2.410 4.750 -20.995 1.00 75.06 176 LEU A CA 1
ATOM 1332 C C . LEU A 1 176 ? 2.758 4.325 -19.561 1.00 75.06 176 LEU A C 1
ATOM 1334 O O . LEU A 1 176 ? 1.861 4.208 -18.723 1.00 75.06 176 LEU A O 1
ATOM 1338 N N . ILE A 1 177 ? 4.044 4.144 -19.251 1.00 74.88 177 ILE A N 1
ATOM 1339 C CA . ILE A 1 177 ? 4.511 3.787 -17.905 1.00 74.88 177 ILE A CA 1
ATOM 1340 C C . ILE A 1 177 ? 4.220 4.917 -16.912 1.00 74.88 177 ILE A C 1
ATOM 1342 O O . ILE A 1 177 ? 3.736 4.652 -15.810 1.00 74.88 177 ILE A O 1
ATOM 1346 N N . CYS A 1 178 ? 4.468 6.173 -17.288 1.00 77.25 178 CYS A N 1
ATOM 1347 C CA . CYS A 1 178 ? 4.190 7.330 -16.439 1.00 77.25 178 CYS A CA 1
ATOM 1348 C C . CYS A 1 178 ? 2.689 7.493 -16.166 1.00 77.25 178 CYS A C 1
ATOM 1350 O O . CYS A 1 178 ? 2.303 7.718 -15.019 1.00 77.25 178 CYS A O 1
ATOM 1352 N N . THR A 1 179 ? 1.832 7.336 -17.179 1.00 81.31 179 THR A N 1
ATOM 1353 C CA . THR A 1 179 ? 0.373 7.381 -17.011 1.00 81.31 179 THR A CA 1
ATOM 1354 C C . THR A 1 179 ? -0.117 6.242 -16.120 1.00 81.31 179 THR A C 1
ATOM 1356 O O . THR A 1 179 ? -0.921 6.476 -15.216 1.00 81.31 179 THR A O 1
ATOM 1359 N N . TYR A 1 180 ? 0.401 5.026 -16.314 1.00 80.25 180 TYR A N 1
ATOM 1360 C CA . TYR A 1 180 ? 0.102 3.885 -15.450 1.00 80.25 180 TYR A CA 1
ATOM 1361 C C . TYR A 1 180 ? 0.513 4.148 -13.992 1.00 80.25 180 TYR A C 1
ATOM 1363 O O . TYR A 1 180 ? -0.296 3.976 -13.077 1.00 80.25 180 TYR A O 1
ATOM 1371 N N . ALA A 1 181 ? 1.739 4.630 -13.768 1.00 75.50 181 ALA A N 1
ATOM 1372 C CA . ALA A 1 181 ? 2.251 4.941 -12.438 1.00 75.50 181 ALA A CA 1
ATOM 1373 C C . ALA A 1 181 ? 1.442 6.053 -11.749 1.00 75.50 181 ALA A C 1
ATOM 1375 O O . ALA A 1 181 ? 1.150 5.948 -10.558 1.00 75.50 181 ALA A O 1
ATOM 1376 N N . ALA A 1 182 ? 1.026 7.085 -12.490 1.00 78.94 182 ALA A N 1
ATOM 1377 C CA . ALA A 1 182 ? 0.169 8.151 -11.976 1.00 78.94 182 ALA A CA 1
ATOM 1378 C C . ALA A 1 182 ? -1.222 7.626 -11.580 1.00 78.94 182 ALA A C 1
ATOM 1380 O O . ALA A 1 182 ? -1.698 7.904 -10.477 1.00 78.94 182 ALA A O 1
ATOM 1381 N N . GLY A 1 183 ? -1.843 6.807 -12.437 1.00 80.19 183 GLY A N 1
ATOM 1382 C CA . GLY A 1 183 ? -3.127 6.166 -12.149 1.00 80.19 183 GLY A CA 1
ATOM 1383 C C . GLY A 1 183 ? -3.064 5.273 -10.908 1.00 80.19 183 GLY A C 1
ATOM 1384 O O . GLY A 1 183 ? -3.924 5.360 -10.031 1.00 80.19 183 GLY A O 1
ATOM 1385 N N . PHE A 1 184 ? -2.003 4.473 -10.777 1.00 76.12 184 PHE A N 1
ATOM 1386 C CA . PHE A 1 184 ? -1.764 3.658 -9.587 1.00 76.12 184 PHE A CA 1
ATOM 1387 C C . PHE A 1 184 ? -1.532 4.516 -8.333 1.00 76.12 184 PHE A C 1
ATOM 1389 O O . PHE A 1 184 ? -2.082 4.220 -7.272 1.00 76.12 184 PHE A O 1
ATOM 1396 N N . GLY A 1 185 ? -0.751 5.593 -8.447 1.00 72.19 185 GLY A N 1
ATOM 1397 C CA . GLY A 1 185 ? -0.417 6.489 -7.339 1.00 72.19 185 GLY A CA 1
ATOM 1398 C C . GLY A 1 185 ? -1.621 7.225 -6.748 1.00 72.19 185 GLY A C 1
ATOM 1399 O O . GLY A 1 185 ? -1.678 7.407 -5.535 1.00 72.19 185 GLY A O 1
ATOM 1400 N N . TRP A 1 186 ? -2.601 7.611 -7.569 1.00 73.19 186 TRP A N 1
ATOM 1401 C CA . TRP A 1 186 ? -3.836 8.247 -7.088 1.00 73.19 186 TRP A CA 1
ATOM 1402 C C . TRP A 1 186 ? -4.909 7.266 -6.623 1.00 73.19 186 TRP A C 1
ATOM 1404 O O . TRP A 1 186 ? -5.765 7.634 -5.822 1.00 73.19 186 TRP A O 1
ATOM 1414 N N . SER A 1 187 ? -4.866 6.030 -7.110 1.00 77.44 187 SER A N 1
ATOM 1415 C CA . SER A 1 187 ? -5.841 4.999 -6.780 1.00 77.44 187 SER A CA 1
ATOM 1416 C C . SER A 1 187 ? -5.256 4.000 -5.779 1.00 77.44 187 SER A C 1
ATOM 1418 O O . SER A 1 187 ? -5.364 4.167 -4.564 1.00 77.44 187 SER A O 1
ATOM 1420 N N . TRP A 1 188 ? -4.624 2.947 -6.282 1.00 72.19 188 TRP A N 1
ATOM 1421 C CA . TRP A 1 188 ? -4.346 1.733 -5.524 1.00 72.19 188 TRP A CA 1
ATOM 1422 C C . TRP A 1 188 ? -3.200 1.861 -4.529 1.00 72.19 188 TRP A C 1
ATOM 1424 O O . TRP A 1 188 ? -3.200 1.146 -3.528 1.00 72.19 188 TRP A O 1
ATOM 1434 N N . GLY A 1 189 ? -2.261 2.785 -4.747 1.00 75.75 189 GLY A N 1
ATOM 1435 C CA . GLY A 1 189 ? -1.177 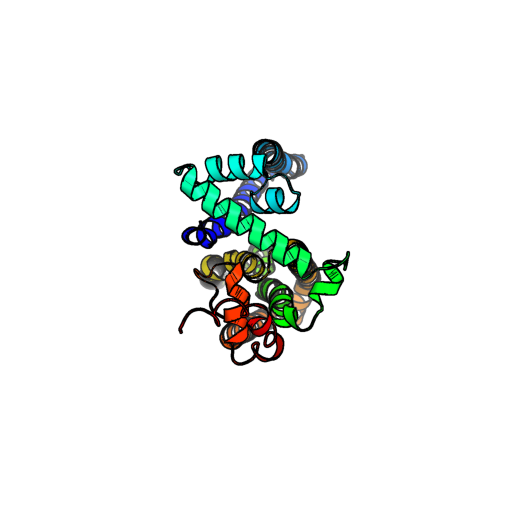3.047 -3.802 1.00 75.75 189 GLY A CA 1
ATOM 1436 C C . GLY A 1 189 ? -1.726 3.384 -2.409 1.00 75.75 189 GLY A C 1
ATOM 1437 O O . GLY A 1 189 ? -1.552 2.593 -1.489 1.00 75.75 189 GLY A O 1
ATOM 1438 N N . PRO A 1 190 ? -2.459 4.496 -2.237 1.00 76.94 190 PRO A N 1
ATOM 1439 C CA . PRO A 1 190 ? -3.035 4.870 -0.945 1.00 76.94 190 PRO A CA 1
ATOM 1440 C C . PRO A 1 190 ? -4.159 3.938 -0.472 1.00 76.94 190 PRO A C 1
ATOM 1442 O O . PRO A 1 190 ? -4.257 3.643 0.721 1.00 76.94 190 PRO A O 1
ATOM 1445 N N . LEU A 1 191 ? -5.012 3.468 -1.393 1.00 76.88 191 LEU A N 1
ATOM 1446 C CA . LEU A 1 191 ? -6.187 2.660 -1.048 1.00 76.88 191 LEU A CA 1
ATOM 1447 C C . LEU A 1 191 ? -5.817 1.279 -0.496 1.00 76.88 191 LEU A C 1
ATOM 1449 O O . LEU A 1 191 ? -6.490 0.796 0.414 1.00 76.88 191 LEU A O 1
ATOM 1453 N N . SER A 1 192 ? -4.736 0.667 -0.989 1.00 79.06 192 SER A N 1
ATOM 1454 C CA . SER A 1 192 ? -4.285 -0.655 -0.529 1.00 79.06 192 SER A CA 1
ATOM 1455 C C . SER A 1 192 ? -3.884 -0.686 0.946 1.00 79.06 192 SER A C 1
ATOM 1457 O O . SER A 1 192 ? -4.128 -1.679 1.624 1.00 79.06 192 SER A O 1
ATOM 1459 N N . TRP A 1 193 ? -3.347 0.420 1.464 1.00 79.62 193 TRP A N 1
ATOM 1460 C CA . TRP A 1 193 ? -3.026 0.585 2.882 1.00 79.62 193 TRP A CA 1
ATOM 1461 C C . TRP A 1 193 ? -4.218 1.106 3.691 1.00 79.62 193 TRP A C 1
ATOM 1463 O O . TRP A 1 193 ? -4.392 0.751 4.858 1.00 79.62 193 TRP A O 1
ATOM 1473 N N . LEU A 1 194 ? -5.056 1.952 3.082 1.00 82.31 194 LEU A N 1
ATOM 1474 C CA . LEU A 1 194 ? -6.206 2.560 3.749 1.00 82.31 194 LEU A CA 1
ATOM 1475 C C . LEU A 1 194 ? -7.308 1.550 4.038 1.00 82.31 194 LEU A C 1
ATOM 1477 O O . LEU A 1 194 ? -7.749 1.460 5.182 1.00 82.31 194 LEU A O 1
ATOM 1481 N N . ILE A 1 195 ? -7.735 0.778 3.041 1.00 82.44 195 ILE A N 1
ATOM 1482 C CA . ILE A 1 195 ? -8.914 -0.080 3.172 1.00 82.44 195 ILE A CA 1
ATOM 1483 C C . ILE A 1 195 ? -8.721 -1.121 4.283 1.00 82.44 195 ILE A C 1
ATOM 1485 O O . ILE A 1 195 ? -9.557 -1.147 5.189 1.00 82.44 195 ILE A O 1
ATOM 1489 N N . PRO A 1 196 ? -7.617 -1.898 4.345 1.00 79.88 196 PRO A N 1
ATOM 1490 C CA . PRO A 1 196 ? -7.384 -2.803 5.466 1.00 79.88 196 PRO A CA 1
ATOM 1491 C C . PRO A 1 196 ? -7.400 -2.083 6.824 1.00 79.88 196 PRO A C 1
ATOM 1493 O O . PRO A 1 196 ? -7.736 -2.678 7.842 1.00 79.88 196 PRO A O 1
ATOM 1496 N N . SER A 1 197 ? -7.043 -0.795 6.894 1.00 79.50 197 SER A N 1
ATOM 1497 C CA . SER A 1 197 ? -7.025 -0.054 8.167 1.00 79.50 197 SER A CA 1
ATOM 1498 C C . SER A 1 197 ? -8.422 0.382 8.624 1.00 79.50 197 SER A C 1
ATOM 1500 O O . SER A 1 197 ? -8.653 0.547 9.825 1.00 79.50 197 SER A O 1
ATOM 1502 N N . GLU A 1 198 ? -9.360 0.517 7.683 1.00 80.81 198 GLU A N 1
ATOM 1503 C CA . GLU A 1 198 ? -10.731 0.976 7.919 1.00 80.81 198 GLU A CA 1
ATOM 1504 C C . GLU A 1 198 ? -11.742 -0.166 8.069 1.00 80.81 198 GLU A C 1
ATOM 1506 O O . GLU A 1 198 ? -12.703 -0.032 8.825 1.00 80.81 198 GLU A O 1
ATOM 1511 N N . ILE A 1 199 ? -11.517 -1.306 7.407 1.00 79.69 199 ILE A N 1
ATOM 1512 C CA . ILE A 1 199 ? -12.452 -2.443 7.434 1.00 79.69 199 ILE A CA 1
ATOM 1513 C C . ILE A 1 199 ? -12.429 -3.216 8.757 1.00 79.69 199 ILE A C 1
ATOM 1515 O O . ILE A 1 199 ? -13.438 -3.826 9.120 1.00 79.69 199 ILE A O 1
ATOM 1519 N N . PHE A 1 200 ? -11.293 -3.222 9.467 1.00 77.38 200 PHE A N 1
ATOM 1520 C CA . PHE A 1 200 ? -11.131 -4.029 10.673 1.00 77.38 200 PHE A CA 1
ATOM 1521 C C . PHE A 1 200 ? -11.597 -3.299 11.944 1.00 77.38 200 PHE A C 1
ATOM 1523 O O . PHE A 1 200 ? -11.161 -2.165 12.220 1.00 77.38 200 PHE A O 1
ATOM 1530 N N . PRO A 1 201 ? -12.406 -3.970 12.791 1.00 68.50 201 PRO A N 1
ATOM 1531 C CA . PRO A 1 201 ? -12.713 -3.469 14.120 1.00 68.50 201 PRO A CA 1
ATOM 1532 C C . PRO A 1 201 ? -11.443 -3.431 14.976 1.00 68.50 201 PRO A C 1
ATOM 1534 O O . PRO A 1 201 ? -10.512 -4.208 14.764 1.00 68.50 201 PRO A O 1
ATOM 1537 N N . MET A 1 202 ? -11.410 -2.516 15.951 1.00 66.44 202 MET A N 1
ATOM 1538 C CA . MET A 1 202 ? -10.221 -2.196 16.762 1.00 66.44 202 MET A CA 1
ATOM 1539 C C . MET A 1 202 ? -9.480 -3.440 17.281 1.00 66.44 202 MET A C 1
ATOM 1541 O O . MET A 1 202 ? -8.261 -3.495 17.165 1.00 66.44 202 MET A O 1
ATOM 1545 N N . LYS A 1 203 ? -10.221 -4.451 17.757 1.00 68.12 203 LYS A N 1
ATOM 1546 C CA . LYS A 1 203 ? -9.684 -5.673 18.376 1.00 68.12 203 LYS A CA 1
ATOM 1547 C C . LYS A 1 203 ? -8.789 -6.515 17.462 1.00 68.12 203 LYS A C 1
ATOM 1549 O O . LYS A 1 203 ? -7.737 -6.972 17.880 1.00 68.12 203 LYS A O 1
ATOM 1554 N N . ILE A 1 204 ? -9.216 -6.739 16.217 1.00 73.50 204 ILE A N 1
ATOM 1555 C CA . ILE A 1 204 ? -8.510 -7.612 15.259 1.00 73.50 204 ILE A CA 1
ATOM 1556 C C . ILE A 1 204 ? -7.731 -6.812 14.219 1.00 73.50 204 ILE A C 1
ATOM 1558 O O . ILE A 1 204 ? -7.140 -7.390 13.312 1.00 73.50 204 ILE A O 1
ATOM 1562 N N . ARG A 1 205 ? -7.718 -5.476 14.321 1.00 80.25 205 ARG A N 1
ATOM 1563 C CA . ARG A 1 205 ? -7.063 -4.620 13.329 1.00 80.25 205 ARG A CA 1
ATOM 1564 C C . ARG A 1 205 ? -5.576 -4.907 13.219 1.00 80.25 205 ARG A C 1
ATOM 1566 O O . ARG A 1 205 ? -5.091 -5.022 12.103 1.00 80.25 205 ARG A O 1
ATOM 1573 N N . ALA A 1 206 ? -4.866 -5.032 14.339 1.00 79.25 206 ALA A N 1
ATOM 1574 C CA . ALA A 1 206 ? -3.431 -5.315 14.315 1.00 79.25 206 ALA A CA 1
ATOM 1575 C C . ALA A 1 206 ? -3.130 -6.652 13.611 1.00 79.25 206 ALA A C 1
ATOM 1577 O O . ALA A 1 206 ? -2.254 -6.715 12.753 1.00 79.25 206 ALA A O 1
ATOM 1578 N N . THR A 1 207 ? -3.919 -7.689 13.904 1.00 82.62 207 THR A N 1
ATOM 1579 C CA . THR A 1 207 ? -3.825 -9.013 13.273 1.00 82.62 207 THR A CA 1
ATOM 1580 C C . THR A 1 207 ? -4.192 -8.989 11.788 1.00 82.62 207 THR A C 1
ATOM 1582 O O . THR A 1 207 ? -3.498 -9.563 10.957 1.00 82.62 207 THR A O 1
ATOM 1585 N N . GLY A 1 208 ? -5.263 -8.293 11.414 1.00 83.12 208 GLY A N 1
ATOM 1586 C CA . GLY A 1 208 ? -5.662 -8.154 10.015 1.00 83.12 208 GLY A CA 1
ATOM 1587 C C . GLY A 1 208 ? -4.647 -7.362 9.183 1.00 83.12 208 GLY A C 1
ATOM 1588 O O . GLY A 1 208 ? -4.374 -7.701 8.030 1.00 83.12 208 GLY A O 1
ATOM 1589 N N . GLN A 1 209 ? -4.033 -6.341 9.784 1.00 85.62 209 GLN A N 1
ATOM 1590 C CA . GLN A 1 209 ? -2.938 -5.581 9.182 1.00 85.62 209 GLN A CA 1
ATOM 1591 C C . GLN A 1 209 ? -1.686 -6.432 8.988 1.00 85.62 209 GLN A C 1
ATOM 1593 O O . GLN A 1 209 ? -1.104 -6.400 7.908 1.00 85.62 209 GLN A O 1
ATOM 1598 N N . SER A 1 210 ? -1.291 -7.233 9.981 1.00 86.88 210 SER A N 1
ATOM 1599 C CA . SER A 1 210 ? -0.120 -8.103 9.836 1.00 86.88 210 SER A CA 1
ATOM 1600 C C . SER A 1 210 ? -0.316 -9.154 8.740 1.00 86.88 210 SER A C 1
ATOM 1602 O O . SER A 1 210 ? 0.605 -9.373 7.955 1.00 86.88 210 SER A O 1
ATOM 1604 N N . ILE A 1 211 ? -1.519 -9.725 8.604 1.00 88.88 211 ILE A N 1
ATOM 1605 C CA . ILE A 1 211 ? -1.867 -10.617 7.484 1.00 88.88 211 ILE A CA 1
ATOM 1606 C C . ILE A 1 211 ? -1.762 -9.876 6.148 1.00 88.88 211 ILE A C 1
ATOM 1608 O O . ILE A 1 211 ? -1.143 -10.388 5.217 1.00 88.88 211 ILE A O 1
ATOM 1612 N N . SER A 1 212 ? -2.311 -8.661 6.058 1.00 89.31 212 SER A N 1
ATOM 1613 C CA . SER A 1 212 ? -2.259 -7.855 4.828 1.00 89.31 212 SER A CA 1
ATOM 1614 C C . SER A 1 212 ? -0.815 -7.584 4.395 1.00 89.31 212 SER A C 1
ATOM 1616 O O . SER A 1 212 ? -0.461 -7.754 3.229 1.00 89.31 212 SER A O 1
ATOM 1618 N N . VAL A 1 213 ? 0.043 -7.221 5.353 1.00 89.62 213 VAL A N 1
ATOM 1619 C CA . VAL A 1 213 ? 1.476 -6.988 5.135 1.00 89.62 213 VAL A CA 1
ATOM 1620 C C . VAL A 1 213 ? 2.191 -8.276 4.724 1.00 89.62 213 VAL A C 1
ATOM 1622 O O . VAL A 1 213 ? 2.969 -8.264 3.772 1.00 89.62 213 VAL A O 1
ATOM 1625 N N . ALA A 1 214 ? 1.909 -9.398 5.389 1.00 92.31 214 ALA A N 1
ATOM 1626 C CA . ALA A 1 214 ? 2.499 -10.691 5.054 1.00 92.31 214 ALA A CA 1
ATOM 1627 C C . ALA A 1 214 ? 2.134 -11.133 3.627 1.00 92.31 214 ALA A C 1
ATOM 1629 O O . ALA A 1 214 ? 3.007 -11.563 2.875 1.00 92.31 214 ALA A O 1
ATOM 1630 N N . VAL A 1 215 ? 0.870 -10.965 3.222 1.00 91.69 215 VAL A N 1
ATOM 1631 C CA . VAL A 1 215 ? 0.414 -11.250 1.853 1.00 91.69 215 VAL A CA 1
ATOM 1632 C C . VAL A 1 215 ? 1.068 -10.305 0.850 1.00 91.69 215 VAL A C 1
ATOM 1634 O O . VAL A 1 215 ? 1.497 -10.760 -0.211 1.00 91.69 215 VAL A O 1
ATOM 1637 N N . ASN A 1 216 ? 1.198 -9.016 1.176 1.00 89.44 216 ASN A N 1
ATOM 1638 C CA . ASN A 1 216 ? 1.869 -8.047 0.312 1.00 89.44 216 ASN A CA 1
ATOM 1639 C C . ASN A 1 216 ? 3.326 -8.463 0.038 1.00 89.44 216 ASN A C 1
ATOM 1641 O O . ASN A 1 216 ? 3.714 -8.633 -1.120 1.00 89.44 216 ASN A O 1
ATOM 1645 N N . PHE A 1 217 ? 4.123 -8.710 1.079 1.00 89.94 217 PHE A N 1
ATOM 1646 C CA . PHE A 1 217 ? 5.521 -9.117 0.909 1.00 89.94 217 PHE A CA 1
ATOM 1647 C C . PHE A 1 217 ? 5.662 -10.514 0.299 1.00 89.94 217 PHE A C 1
ATOM 1649 O O . PHE A 1 217 ? 6.514 -10.710 -0.566 1.00 89.94 217 PHE A O 1
ATOM 1656 N N . GLY A 1 218 ? 4.803 -11.466 0.673 1.00 93.00 218 GLY A N 1
ATOM 1657 C CA . GLY A 1 218 ? 4.796 -12.811 0.095 1.00 93.00 218 GLY A CA 1
ATOM 1658 C C . GLY A 1 218 ? 4.503 -12.794 -1.406 1.00 93.00 218 GLY A C 1
ATOM 1659 O O . GLY A 1 218 ? 5.240 -13.385 -2.193 1.00 93.00 218 GLY A O 1
ATOM 1660 N N . THR A 1 219 ? 3.486 -12.039 -1.827 1.00 90.50 219 THR A N 1
ATOM 1661 C CA . THR A 1 219 ? 3.150 -11.879 -3.251 1.00 90.50 219 THR A CA 1
ATOM 1662 C C . THR A 1 219 ? 4.263 -11.142 -3.993 1.00 90.50 219 THR A C 1
ATOM 1664 O O . THR A 1 219 ? 4.642 -11.545 -5.090 1.00 90.50 219 THR A O 1
ATOM 1667 N N . THR A 1 220 ? 4.849 -10.108 -3.377 1.00 87.81 220 THR A N 1
ATOM 1668 C CA . THR A 1 220 ? 6.017 -9.402 -3.929 1.00 87.81 220 THR A CA 1
ATOM 1669 C C . THR A 1 220 ? 7.176 -10.352 -4.180 1.00 87.81 220 THR A C 1
ATOM 1671 O O . THR A 1 220 ? 7.768 -10.318 -5.252 1.00 87.81 220 THR A O 1
ATOM 1674 N N . PHE A 1 221 ? 7.496 -11.208 -3.211 1.00 90.25 221 PHE A N 1
ATOM 1675 C CA . PHE A 1 221 ? 8.578 -12.173 -3.328 1.00 90.25 221 PHE A CA 1
ATOM 1676 C C . PHE A 1 221 ? 8.342 -13.132 -4.499 1.00 90.25 221 PHE A C 1
ATOM 1678 O O . PHE A 1 221 ? 9.204 -13.256 -5.368 1.00 90.25 221 PHE A O 1
ATOM 1685 N N . VAL A 1 222 ? 7.156 -13.745 -4.574 1.00 90.44 222 VAL A N 1
ATOM 1686 C CA . VAL A 1 222 ? 6.801 -14.681 -5.654 1.00 90.44 222 VAL A CA 1
ATOM 1687 C C . VAL A 1 222 ? 6.867 -14.005 -7.026 1.00 90.44 222 VAL A C 1
ATOM 1689 O O . VAL A 1 222 ? 7.453 -14.555 -7.961 1.00 90.44 222 VAL A O 1
ATOM 1692 N N . LEU A 1 223 ? 6.312 -12.799 -7.156 1.00 87.25 223 LEU A N 1
ATOM 1693 C CA . LEU A 1 223 ? 6.339 -12.048 -8.410 1.00 87.25 223 LEU A CA 1
ATOM 1694 C C . LEU A 1 223 ? 7.764 -11.660 -8.816 1.00 87.25 223 LEU A C 1
ATOM 1696 O O . LEU A 1 223 ? 8.129 -11.851 -9.971 1.00 87.25 223 LEU A O 1
ATOM 1700 N N . SER A 1 224 ? 8.592 -11.195 -7.880 1.00 84.50 224 SER A N 1
ATOM 1701 C CA . SER A 1 224 ? 9.990 -10.842 -8.157 1.00 84.50 224 SER A CA 1
ATOM 1702 C C . SER A 1 224 ? 10.812 -12.034 -8.653 1.00 84.50 224 SER A C 1
ATOM 1704 O O . SER A 1 224 ? 11.628 -11.872 -9.554 1.00 84.50 224 SER A O 1
ATOM 1706 N N . GLN A 1 225 ? 10.587 -13.237 -8.111 1.00 86.19 225 GLN A N 1
ATOM 1707 C CA . GLN A 1 225 ? 11.294 -14.447 -8.555 1.00 86.19 225 GLN A CA 1
ATOM 1708 C C . GLN A 1 225 ? 10.812 -14.946 -9.925 1.00 86.19 225 GLN A C 1
ATOM 1710 O O . GLN A 1 225 ? 11.602 -15.425 -10.735 1.00 86.19 225 GLN A O 1
ATOM 1715 N N . THR A 1 226 ? 9.511 -14.843 -10.202 1.00 85.81 226 THR A N 1
ATOM 1716 C CA . THR A 1 226 ? 8.904 -15.400 -11.424 1.00 85.81 226 THR A CA 1
ATOM 1717 C C . THR A 1 226 ? 8.930 -14.444 -12.614 1.00 85.81 226 THR A C 1
ATOM 1719 O O . THR A 1 226 ? 8.828 -14.889 -13.759 1.00 85.81 226 THR A O 1
ATOM 1722 N N . PHE A 1 227 ? 9.094 -13.141 -12.375 1.00 79.31 227 PHE A N 1
ATOM 1723 C CA . PHE A 1 227 ? 8.996 -12.121 -13.414 1.00 79.31 227 PHE A CA 1
ATOM 1724 C C . PHE A 1 227 ? 10.018 -12.290 -14.538 1.00 79.31 227 PHE A C 1
ATOM 1726 O O . PHE A 1 227 ? 9.648 -12.232 -15.709 1.00 79.31 227 PHE A O 1
ATOM 1733 N N . LEU A 1 228 ? 11.292 -12.524 -14.206 1.00 74.94 228 LEU A N 1
ATOM 1734 C CA . LEU A 1 228 ? 12.337 -12.635 -15.224 1.00 74.94 228 LEU A CA 1
ATOM 1735 C C . LEU A 1 228 ? 12.075 -13.835 -16.150 1.00 74.94 228 LEU A C 1
ATOM 1737 O O . LEU A 1 228 ? 12.167 -13.715 -17.370 1.00 74.94 228 LEU A O 1
ATOM 1741 N N . THR A 1 229 ? 11.630 -14.958 -15.581 1.00 82.38 229 THR A N 1
ATOM 1742 C CA . THR A 1 229 ? 11.215 -16.149 -16.335 1.00 82.38 229 THR A CA 1
ATOM 1743 C C . THR A 1 229 ? 10.011 -15.865 -17.237 1.00 82.38 229 THR A C 1
ATOM 1745 O O . THR A 1 229 ? 10.011 -16.291 -18.397 1.00 82.38 229 THR A O 1
ATOM 1748 N N . MET A 1 230 ? 9.017 -15.114 -16.741 1.00 77.69 230 MET A N 1
ATOM 1749 C CA . MET A 1 230 ? 7.865 -14.659 -17.531 1.00 77.69 230 MET A CA 1
ATOM 1750 C C . MET A 1 230 ? 8.283 -13.738 -18.681 1.00 77.69 230 MET A C 1
ATOM 1752 O O . MET A 1 230 ? 7.814 -13.926 -19.799 1.00 77.69 230 MET A O 1
ATOM 1756 N N . LEU A 1 231 ? 9.201 -12.791 -18.467 1.00 71.88 231 LEU A N 1
ATOM 1757 C CA . LEU A 1 231 ? 9.714 -11.944 -19.548 1.00 71.88 231 LEU A CA 1
ATOM 1758 C C . LEU A 1 231 ? 10.414 -12.753 -20.644 1.00 71.88 231 LEU A C 1
ATOM 1760 O O . LEU A 1 231 ? 10.161 -12.518 -21.826 1.00 71.88 231 LEU A O 1
ATOM 1764 N N . CYS A 1 232 ? 11.267 -13.708 -20.267 1.00 73.06 232 CYS A N 1
ATOM 1765 C CA . CYS A 1 232 ? 12.042 -14.492 -21.227 1.00 73.06 232 CYS A CA 1
ATOM 1766 C C . CYS A 1 232 ? 11.167 -15.402 -22.105 1.00 73.06 232 CYS A C 1
ATOM 1768 O O . CYS A 1 232 ? 11.444 -15.535 -23.296 1.00 73.06 232 CYS A O 1
ATOM 1770 N N . HIS A 1 233 ? 10.106 -15.997 -21.548 1.00 75.88 233 HIS A N 1
ATOM 1771 C CA . HIS A 1 233 ? 9.245 -16.936 -22.282 1.00 75.88 233 HIS A CA 1
ATOM 1772 C C . HIS A 1 233 ? 8.013 -16.278 -22.907 1.00 75.88 233 HIS A C 1
ATOM 1774 O O . HIS A 1 233 ? 7.596 -16.661 -23.997 1.00 75.88 233 HIS A O 1
ATOM 1780 N N . PHE A 1 234 ? 7.419 -15.298 -22.224 1.00 70.44 234 PHE A N 1
ATOM 1781 C CA . PHE A 1 234 ? 6.104 -14.753 -22.563 1.00 70.44 234 PHE A CA 1
ATOM 1782 C C . PHE A 1 234 ? 6.180 -13.393 -23.276 1.00 70.44 234 PHE A C 1
ATOM 1784 O O . PHE A 1 234 ? 5.182 -12.965 -23.852 1.00 70.44 234 PHE A O 1
ATOM 1791 N N . LYS A 1 235 ? 7.355 -12.734 -23.316 1.00 73.75 235 LYS A N 1
ATOM 1792 C CA . LYS A 1 235 ? 7.605 -11.441 -23.992 1.00 73.75 235 LYS A CA 1
ATOM 1793 C C . LYS A 1 235 ? 6.473 -10.425 -23.737 1.00 73.75 235 LYS A C 1
ATOM 1795 O O . LYS A 1 235 ? 6.298 -9.971 -22.610 1.00 73.75 235 LYS A O 1
ATOM 1800 N N . TYR A 1 236 ? 5.686 -10.085 -24.765 1.00 72.62 236 TYR A N 1
ATOM 1801 C CA . TYR A 1 236 ? 4.560 -9.144 -24.674 1.00 72.62 236 TYR A CA 1
ATOM 1802 C C . TYR A 1 236 ? 3.369 -9.694 -23.870 1.00 72.62 236 TYR A C 1
ATOM 1804 O O . TYR A 1 236 ? 2.598 -8.923 -23.300 1.00 72.62 236 TYR A O 1
ATOM 1812 N N . GLY A 1 237 ? 3.226 -11.020 -23.783 1.00 77.31 237 GLY A N 1
ATOM 1813 C CA . GLY A 1 237 ? 2.171 -11.693 -23.030 1.00 77.31 237 GLY A CA 1
ATOM 1814 C C . GLY A 1 237 ? 2.209 -11.373 -21.536 1.00 77.31 237 GLY A C 1
ATOM 1815 O O . GLY A 1 237 ? 1.170 -11.392 -20.882 1.00 77.31 237 GLY A O 1
ATOM 1816 N N . THR A 1 238 ? 3.373 -11.001 -20.999 1.00 78.50 238 THR A N 1
ATOM 1817 C CA . THR A 1 238 ? 3.522 -10.561 -19.606 1.00 78.50 238 THR A CA 1
ATOM 1818 C C . THR A 1 238 ? 2.708 -9.294 -19.322 1.00 78.50 238 THR A C 1
ATOM 1820 O O . THR A 1 238 ? 2.068 -9.189 -18.279 1.00 78.50 238 THR A O 1
ATOM 1823 N N . PHE A 1 239 ? 2.645 -8.351 -20.269 1.00 77.88 239 PHE A N 1
ATOM 1824 C CA . PHE A 1 239 ? 1.823 -7.146 -20.118 1.00 77.88 239 PHE A CA 1
ATOM 1825 C C . PHE A 1 239 ? 0.323 -7.458 -20.201 1.00 77.88 239 PHE A C 1
ATOM 1827 O O . PHE A 1 239 ? -0.458 -6.894 -19.440 1.00 77.88 239 PHE A O 1
ATOM 1834 N N . LEU A 1 240 ? -0.083 -8.397 -21.066 1.00 83.44 240 LEU A N 1
ATOM 1835 C CA . LEU A 1 240 ? -1.475 -8.864 -21.145 1.00 83.44 240 LEU A CA 1
ATOM 1836 C C . LEU A 1 240 ? -1.906 -9.604 -19.874 1.00 83.44 240 LEU A C 1
ATOM 1838 O O . LEU A 1 240 ? -3.037 -9.438 -19.425 1.00 83.44 240 LEU A O 1
ATOM 1842 N N . PHE A 1 241 ? -1.002 -10.374 -19.268 1.00 85.94 241 PHE A N 1
ATOM 1843 C CA . PHE A 1 241 ? -1.230 -11.020 -17.978 1.00 85.94 241 PHE A CA 1
ATOM 1844 C C . PHE A 1 241 ? -1.532 -9.986 -16.885 1.00 85.94 241 PHE A C 1
ATOM 1846 O O . PHE A 1 241 ? -2.545 -10.104 -16.195 1.00 85.94 241 PHE A O 1
ATOM 1853 N N . TYR A 1 242 ? -0.718 -8.930 -16.773 1.00 84.75 242 TYR A N 1
ATOM 1854 C CA . TYR A 1 242 ? -0.968 -7.849 -15.814 1.00 84.75 242 TYR A CA 1
ATOM 1855 C C . TYR A 1 242 ? -2.243 -7.060 -16.130 1.00 84.75 242 TYR A C 1
ATOM 1857 O O . TYR A 1 242 ? -3.016 -6.766 -15.220 1.00 84.75 242 TYR A O 1
ATOM 1865 N N . ALA A 1 243 ? -2.528 -6.785 -17.405 1.00 84.69 243 ALA A N 1
ATOM 1866 C CA . ALA A 1 243 ? -3.777 -6.142 -17.811 1.00 84.69 243 ALA A CA 1
ATOM 1867 C C . ALA A 1 243 ? -5.014 -6.982 -17.436 1.00 84.69 243 ALA A C 1
ATOM 1869 O O . ALA A 1 243 ? -6.004 -6.440 -16.942 1.00 84.69 243 ALA A O 1
ATOM 1870 N N . GLY A 1 244 ? -4.944 -8.306 -17.603 1.00 89.62 244 GLY A N 1
ATOM 1871 C CA . GLY A 1 244 ? -5.995 -9.234 -17.184 1.00 89.62 244 GLY A CA 1
ATOM 1872 C C . GLY A 1 244 ? -6.232 -9.206 -15.673 1.00 89.62 244 GLY A C 1
ATOM 1873 O O . GLY A 1 244 ? -7.380 -9.145 -15.231 1.00 89.62 244 GLY A O 1
ATOM 1874 N N . TRP A 1 245 ? -5.162 -9.165 -14.874 1.00 89.25 245 TRP A N 1
ATOM 1875 C CA . TRP A 1 245 ? -5.273 -9.027 -13.419 1.00 89.25 245 TRP A CA 1
ATOM 1876 C C . TRP A 1 245 ? -5.826 -7.674 -12.984 1.00 89.25 245 TRP A C 1
ATOM 1878 O O . TRP A 1 245 ? -6.627 -7.634 -12.053 1.00 89.25 245 TRP A O 1
ATOM 1888 N N . ILE A 1 246 ? -5.474 -6.585 -13.673 1.00 86.69 246 ILE A N 1
ATOM 1889 C CA . ILE A 1 246 ? -6.067 -5.264 -13.431 1.00 86.69 246 ILE A CA 1
ATOM 1890 C C . ILE A 1 246 ? -7.578 -5.312 -13.688 1.00 86.69 246 ILE A C 1
ATOM 1892 O O . ILE A 1 246 ? -8.346 -4.868 -12.840 1.00 86.69 246 ILE A O 1
ATOM 1896 N N . ALA A 1 247 ? -8.023 -5.911 -14.797 1.00 89.06 247 ALA A N 1
ATOM 1897 C CA . ALA A 1 247 ? -9.449 -6.055 -15.090 1.00 89.06 247 ALA A CA 1
ATOM 1898 C C . ALA A 1 247 ? -10.172 -6.919 -14.040 1.00 89.06 247 ALA A C 1
ATOM 1900 O O . ALA A 1 247 ? -11.214 -6.516 -13.518 1.00 89.06 247 ALA A O 1
ATOM 1901 N N . ALA A 1 248 ? -9.601 -8.073 -13.678 1.00 91.06 248 ALA A N 1
ATOM 1902 C CA . ALA A 1 248 ? -10.149 -8.950 -12.643 1.00 91.06 248 ALA A CA 1
ATOM 1903 C C . ALA A 1 248 ? -10.247 -8.241 -11.281 1.00 91.06 248 ALA A C 1
ATOM 1905 O O . ALA A 1 248 ? -11.254 -8.363 -10.583 1.00 91.06 248 ALA A O 1
ATOM 1906 N N . MET A 1 249 ? -9.234 -7.449 -10.931 1.00 87.50 249 MET A N 1
ATOM 1907 C CA . MET A 1 249 ? -9.208 -6.632 -9.722 1.00 87.50 249 MET A CA 1
ATOM 1908 C C . MET A 1 249 ? -10.283 -5.540 -9.747 1.00 87.50 249 MET A C 1
ATOM 1910 O O . MET A 1 249 ? -10.988 -5.355 -8.756 1.00 87.50 249 MET A O 1
ATOM 1914 N N . THR A 1 250 ? -10.445 -4.826 -10.865 1.00 87.56 250 THR A N 1
ATOM 1915 C CA . THR A 1 250 ? -11.491 -3.804 -11.010 1.00 87.56 250 THR A CA 1
ATOM 1916 C C . THR A 1 250 ? -12.877 -4.418 -10.835 1.00 87.56 250 THR A C 1
ATOM 1918 O O . THR A 1 250 ? -13.688 -3.882 -10.083 1.00 87.56 250 THR A O 1
ATOM 1921 N N . VAL A 1 251 ? -13.131 -5.575 -11.452 1.00 90.94 251 VAL A N 1
ATOM 1922 C CA . VAL A 1 251 ? -14.386 -6.320 -11.273 1.00 90.94 251 VAL A CA 1
ATOM 1923 C C . VAL A 1 251 ? -14.570 -6.737 -9.812 1.00 90.94 251 VAL A C 1
ATOM 1925 O O . VAL A 1 251 ? -15.650 -6.549 -9.255 1.00 90.94 251 VAL A O 1
ATOM 1928 N N . PHE A 1 252 ? -13.520 -7.246 -9.162 1.00 89.25 252 PHE A N 1
ATOM 1929 C CA . PHE A 1 252 ? -13.575 -7.633 -7.753 1.00 89.25 252 PHE A CA 1
ATOM 1930 C C . PHE A 1 252 ? -13.960 -6.454 -6.849 1.00 89.25 252 PHE A C 1
ATOM 1932 O O . PHE A 1 252 ? -14.832 -6.585 -5.993 1.00 89.25 252 PHE A O 1
ATOM 1939 N N . VAL A 1 253 ? -13.359 -5.285 -7.060 1.00 86.38 253 VAL A N 1
ATOM 1940 C CA . VAL A 1 253 ? -13.632 -4.099 -6.241 1.00 86.38 253 VAL A CA 1
ATOM 1941 C C . VAL A 1 253 ? -15.047 -3.582 -6.477 1.00 86.38 253 VAL A C 1
ATOM 1943 O O . VAL A 1 253 ? -15.761 -3.340 -5.510 1.00 86.38 253 VAL A O 1
ATOM 1946 N N . VAL A 1 254 ? -15.491 -3.487 -7.733 1.00 86.81 254 VAL A N 1
ATOM 1947 C CA . VAL A 1 254 ? -16.848 -3.021 -8.066 1.00 86.81 254 VAL A CA 1
ATOM 1948 C C . VAL A 1 254 ? -17.929 -3.933 -7.475 1.00 86.81 254 VAL A C 1
ATOM 1950 O O . VAL A 1 254 ? -18.975 -3.447 -7.053 1.00 86.81 254 VAL A O 1
ATOM 1953 N N . LEU A 1 255 ? -17.697 -5.248 -7.432 1.00 88.00 255 LEU A N 1
ATOM 1954 C CA . LEU A 1 255 ? -18.700 -6.212 -6.968 1.00 88.00 255 LEU A CA 1
ATOM 1955 C C . LEU A 1 255 ? -18.683 -6.461 -5.458 1.00 88.00 255 LEU A C 1
ATOM 1957 O O . LEU A 1 255 ? -19.739 -6.739 -4.881 1.00 88.00 255 LEU A O 1
ATOM 1961 N N . PHE A 1 256 ? -17.502 -6.439 -4.835 1.00 86.31 256 PHE A N 1
ATOM 1962 C CA . PHE A 1 256 ? -17.323 -6.909 -3.462 1.00 86.31 256 PHE A CA 1
ATOM 1963 C C . PHE A 1 256 ? -16.916 -5.821 -2.471 1.00 86.31 256 PHE A C 1
ATOM 1965 O O . PHE A 1 256 ? -17.104 -6.050 -1.275 1.00 86.31 256 PHE A O 1
ATOM 1972 N N . LEU A 1 257 ? -16.349 -4.687 -2.897 1.00 85.12 257 LEU A N 1
ATOM 1973 C CA . LEU A 1 257 ? -15.902 -3.646 -1.971 1.00 85.12 257 LEU A CA 1
ATOM 1974 C C . LEU A 1 257 ? -17.020 -2.612 -1.741 1.00 85.12 257 LEU A C 1
ATOM 1976 O O . LEU A 1 257 ? -17.334 -1.847 -2.652 1.00 85.12 257 LEU A O 1
ATOM 1980 N N . PRO A 1 258 ? -17.614 -2.540 -0.535 1.00 82.88 258 PRO A N 1
ATOM 1981 C CA . PRO A 1 258 ? -18.530 -1.457 -0.207 1.00 82.88 258 PRO A CA 1
ATOM 1982 C C . PRO A 1 258 ? -17.776 -0.132 -0.019 1.00 82.88 258 PRO A C 1
ATOM 1984 O O . PRO A 1 258 ? -16.620 -0.119 0.402 1.00 82.88 258 PRO A O 1
ATOM 1987 N N . GLU A 1 259 ? -18.460 0.986 -0.263 1.00 81.69 259 GLU A N 1
ATOM 1988 C CA . GLU A 1 259 ? -17.937 2.326 0.025 1.00 81.69 259 GLU A CA 1
ATOM 1989 C C . GLU A 1 259 ? -17.605 2.465 1.522 1.00 81.69 259 GLU A C 1
ATOM 1991 O O . GLU A 1 259 ? -18.451 2.194 2.378 1.00 81.69 259 GLU A O 1
ATOM 1996 N N . THR A 1 260 ? -16.370 2.873 1.836 1.00 78.81 260 THR A N 1
ATOM 1997 C CA . THR A 1 260 ? -15.863 3.028 3.215 1.00 78.81 260 THR A CA 1
ATOM 1998 C C . THR A 1 260 ? -15.721 4.495 3.625 1.00 78.81 260 THR A C 1
ATOM 2000 O O . THR A 1 260 ? -15.551 4.807 4.809 1.00 78.81 260 THR A O 1
ATOM 2003 N N . LYS A 1 261 ? -15.819 5.429 2.670 1.00 71.69 261 LYS A N 1
ATOM 2004 C CA . LYS A 1 261 ? -15.530 6.846 2.882 1.00 71.69 261 LYS A CA 1
ATOM 2005 C C . LYS A 1 261 ? -16.484 7.490 3.887 1.00 71.69 261 LYS A C 1
ATOM 2007 O O . LYS A 1 261 ? -17.698 7.518 3.715 1.00 71.69 261 LYS A O 1
ATOM 2012 N N . GLY A 1 262 ? -15.898 8.100 4.918 1.00 64.56 262 GLY A N 1
ATOM 2013 C CA . GLY A 1 262 ? -16.626 8.900 5.909 1.00 64.56 262 GLY A CA 1
ATOM 2014 C C . GLY A 1 262 ? -17.394 8.085 6.952 1.00 64.56 262 GLY A C 1
ATOM 2015 O O . GLY A 1 262 ? -18.031 8.678 7.821 1.00 64.56 262 GLY A O 1
ATOM 2016 N N . ILE A 1 263 ? -17.303 6.753 6.916 1.00 72.50 263 ILE A N 1
ATOM 2017 C CA . ILE A 1 263 ? -17.982 5.875 7.868 1.00 72.50 263 ILE A CA 1
ATOM 2018 C C . ILE A 1 263 ? -17.140 5.747 9.152 1.00 72.50 263 ILE A C 1
ATOM 2020 O O . ILE A 1 263 ? -15.943 5.437 9.096 1.00 72.50 263 ILE A O 1
ATOM 2024 N N . PRO A 1 264 ? -17.721 5.986 10.344 1.00 68.25 264 PRO A N 1
ATOM 2025 C CA . PRO A 1 264 ? -17.056 5.690 11.608 1.00 68.25 264 PRO A CA 1
ATOM 2026 C C . PRO A 1 264 ? -16.729 4.195 11.706 1.00 68.25 264 PRO A C 1
ATOM 2028 O O . PRO A 1 264 ? -17.557 3.355 11.358 1.00 68.25 264 PRO A O 1
ATOM 2031 N N . LEU A 1 265 ? -15.554 3.851 12.246 1.00 64.69 265 LEU A N 1
ATOM 2032 C CA . LEU A 1 265 ? -15.072 2.458 12.340 1.00 64.69 265 LEU A CA 1
ATOM 2033 C C . LEU A 1 265 ? -16.077 1.532 13.046 1.00 64.69 265 LEU A C 1
ATOM 2035 O O . LEU A 1 265 ? -16.191 0.358 12.714 1.00 64.69 265 LEU A O 1
ATOM 2039 N N . ASP A 1 266 ? -16.843 2.074 13.991 1.00 62.78 266 ASP A N 1
ATOM 2040 C CA . ASP A 1 266 ? -17.814 1.338 14.810 1.00 62.78 266 ASP A CA 1
ATOM 2041 C C . ASP A 1 266 ? -19.128 1.023 14.078 1.00 62.78 266 ASP A C 1
ATOM 2043 O O . ASP A 1 266 ? -19.937 0.219 14.555 1.00 62.78 266 ASP A O 1
ATOM 2047 N N . SER A 1 267 ? -19.340 1.671 12.929 1.00 68.69 267 SER A N 1
ATOM 2048 C CA . SER A 1 267 ? -20.478 1.471 12.026 1.00 68.69 267 SER A CA 1
ATOM 2049 C C . SER A 1 267 ? -20.097 0.674 10.779 1.00 68.69 267 SER A C 1
ATOM 2051 O O . SER A 1 267 ? -20.947 0.417 9.937 1.00 68.69 267 SER A O 1
ATOM 2053 N N . MET A 1 268 ? -18.845 0.230 10.643 1.00 74.06 268 MET A N 1
ATOM 2054 C CA . MET A 1 268 ? -18.434 -0.518 9.455 1.00 74.06 268 MET A CA 1
ATOM 2055 C C . MET A 1 268 ? -19.186 -1.857 9.328 1.00 74.06 268 MET A C 1
ATOM 2057 O O . MET A 1 268 ? -19.486 -2.303 8.225 1.00 74.06 268 MET A O 1
ATOM 2061 N N . ALA A 1 269 ? -19.579 -2.468 10.452 1.00 71.44 269 ALA A N 1
ATOM 2062 C CA . ALA A 1 269 ? -20.375 -3.697 10.472 1.00 71.44 269 ALA A CA 1
ATOM 2063 C C . ALA A 1 269 ? -21.735 -3.554 9.760 1.00 71.44 269 ALA A C 1
ATOM 2065 O O . ALA A 1 269 ? -22.113 -4.439 8.996 1.00 71.44 269 ALA A O 1
ATOM 2066 N N . THR A 1 270 ? -22.442 -2.430 9.932 1.00 75.06 270 THR A N 1
ATOM 2067 C CA . THR A 1 270 ? -23.755 -2.223 9.292 1.00 75.06 270 THR A CA 1
ATOM 2068 C C . THR A 1 270 ? -23.637 -2.036 7.781 1.00 75.06 270 THR A C 1
ATOM 2070 O O . THR A 1 270 ? -24.550 -2.396 7.038 1.00 75.06 270 THR A O 1
ATOM 2073 N N . VAL A 1 271 ? -22.500 -1.527 7.301 1.00 82.81 271 VAL A N 1
ATOM 2074 C CA . VAL A 1 271 ? -22.197 -1.435 5.865 1.00 82.81 271 VAL A CA 1
ATOM 2075 C C . VAL A 1 271 ? -22.044 -2.830 5.261 1.00 82.81 271 VAL A C 1
ATOM 2077 O O . VAL A 1 271 ? -22.630 -3.119 4.218 1.00 82.81 271 VAL A O 1
ATOM 2080 N N . TRP A 1 272 ? -21.333 -3.727 5.950 1.00 82.19 272 TRP A N 1
ATOM 2081 C CA . TRP A 1 272 ? -21.204 -5.122 5.524 1.00 82.19 272 TRP A CA 1
ATOM 2082 C C . TRP A 1 272 ? -22.536 -5.880 5.560 1.00 82.19 272 TRP A C 1
ATOM 2084 O O . T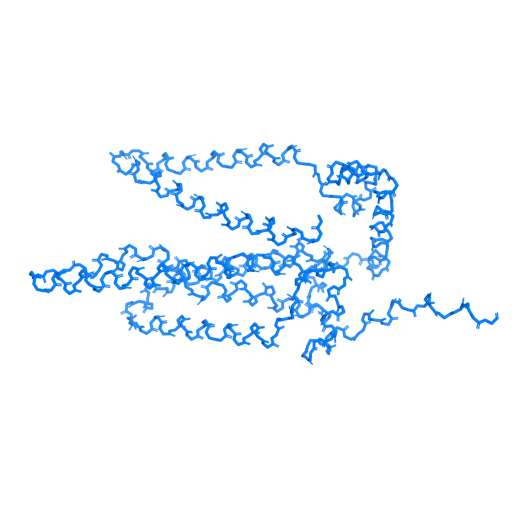RP A 1 272 ? -22.799 -6.676 4.659 1.00 82.19 272 TRP A O 1
ATOM 2094 N N . GLU A 1 273 ? -23.395 -5.615 6.551 1.00 80.69 273 GLU A N 1
ATOM 2095 C CA . GLU A 1 273 ? -24.739 -6.208 6.641 1.00 80.69 273 GLU A CA 1
ATOM 2096 C C . GLU A 1 273 ? -25.648 -5.800 5.471 1.00 80.69 273 GLU A C 1
ATOM 2098 O O . GLU A 1 273 ? -26.430 -6.619 4.986 1.00 80.69 273 GLU A O 1
ATOM 2103 N N . ARG A 1 274 ? -25.532 -4.551 4.999 1.00 81.56 274 ARG A N 1
ATOM 2104 C CA . ARG A 1 274 ? -26.308 -4.018 3.865 1.00 81.56 274 ARG A CA 1
ATOM 2105 C C . ARG A 1 274 ? -25.816 -4.504 2.502 1.00 81.56 274 ARG A C 1
ATOM 2107 O O . ARG A 1 274 ? -26.547 -4.392 1.521 1.00 81.56 274 ARG A O 1
ATOM 2114 N N . HIS A 1 275 ? -24.598 -5.031 2.415 1.00 84.62 275 HIS A N 1
ATOM 2115 C CA . HIS A 1 275 ? -24.031 -5.482 1.151 1.00 84.62 275 HIS A CA 1
ATOM 2116 C C . HIS A 1 275 ? -24.701 -6.774 0.661 1.00 84.62 275 HIS A C 1
ATOM 2118 O O . HIS A 1 275 ? -24.792 -7.755 1.404 1.00 84.62 275 HIS A O 1
ATOM 2124 N N . TRP A 1 276 ? -25.084 -6.812 -0.620 1.00 84.94 276 TRP A N 1
ATOM 2125 C CA . TRP A 1 276 ? -25.836 -7.915 -1.239 1.00 84.94 276 TRP A CA 1
ATOM 2126 C C . TRP A 1 276 ? -25.191 -9.298 -1.020 1.00 84.94 276 TRP A C 1
ATOM 2128 O O . TRP A 1 276 ? -25.878 -10.273 -0.722 1.00 84.94 276 TRP A O 1
ATOM 2138 N N . TYR A 1 277 ? -23.858 -9.375 -1.107 1.00 86.62 277 TYR A N 1
ATOM 2139 C CA . TYR A 1 277 ? -23.099 -10.618 -0.940 1.00 86.62 277 TYR A CA 1
ATOM 2140 C C . TYR A 1 277 ? -22.607 -10.864 0.491 1.00 86.62 277 TYR A C 1
ATOM 2142 O O . TYR A 1 277 ? -22.549 -12.015 0.933 1.00 86.62 277 TYR A O 1
ATOM 2150 N N . TRP A 1 278 ? -22.219 -9.809 1.219 1.00 85.69 278 TRP A N 1
ATOM 2151 C CA . TRP A 1 278 ? -21.546 -9.943 2.519 1.00 85.69 278 TRP A CA 1
ATOM 2152 C C . TRP A 1 278 ? -22.529 -9.995 3.684 1.00 85.69 278 TRP A C 1
ATOM 2154 O O . TRP A 1 278 ? -22.210 -10.593 4.713 1.00 85.69 278 TRP A O 1
ATOM 2164 N N . GLY A 1 279 ? -23.757 -9.501 3.499 1.00 77.56 279 GLY A N 1
ATOM 2165 C CA . GLY A 1 279 ? -24.778 -9.493 4.541 1.00 77.56 279 GLY A CA 1
ATOM 2166 C C . GLY A 1 279 ? -25.086 -10.878 5.110 1.00 77.56 279 GLY A C 1
ATOM 2167 O O . GLY A 1 279 ? -25.362 -11.012 6.295 1.00 77.56 279 GLY A O 1
ATOM 2168 N N . ARG A 1 280 ? -24.934 -11.951 4.325 1.00 82.56 280 ARG A N 1
ATOM 2169 C CA . ARG A 1 280 ? -25.115 -13.345 4.789 1.00 82.56 280 ARG A CA 1
ATOM 2170 C C . ARG A 1 280 ? -24.043 -13.861 5.758 1.00 82.56 280 ARG A C 1
ATOM 2172 O O . ARG A 1 280 ? -24.216 -14.933 6.337 1.00 82.56 280 ARG A O 1
ATOM 2179 N N . PHE A 1 281 ? -22.922 -13.156 5.876 1.00 77.50 281 PHE A N 1
ATOM 2180 C CA . PHE A 1 281 ? -21.836 -13.492 6.796 1.00 77.50 281 PHE A CA 1
ATOM 2181 C C . PHE A 1 281 ? -21.887 -12.656 8.076 1.00 77.50 281 PHE A C 1
ATOM 2183 O O . PHE A 1 281 ? -21.428 -13.132 9.108 1.00 77.50 281 PHE A O 1
ATOM 2190 N N . VAL A 1 282 ? -22.475 -11.455 8.011 1.00 71.00 282 VAL A N 1
ATOM 2191 C CA . VAL A 1 282 ? -22.506 -10.488 9.124 1.00 71.00 282 VAL A CA 1
ATOM 2192 C C . VAL A 1 282 ? -23.874 -10.414 9.822 1.00 71.00 282 VAL A C 1
ATOM 2194 O O . VAL A 1 282 ? -23.935 -9.983 10.969 1.00 71.00 282 VAL A O 1
ATOM 2197 N N . LYS A 1 283 ? -24.962 -10.899 9.191 1.00 55.06 283 LYS A N 1
ATOM 2198 C CA . LYS A 1 283 ? -26.305 -11.021 9.798 1.00 55.06 283 LYS A CA 1
ATOM 2199 C C . LYS A 1 283 ? -26.236 -11.809 11.115 1.00 55.06 283 LYS A C 1
ATOM 2201 O O . LYS A 1 283 ? -26.183 -13.035 11.108 1.00 55.06 283 LYS A O 1
ATOM 2206 N N . GLY A 1 284 ? -26.218 -11.075 12.224 1.00 52.59 284 GLY A N 1
ATOM 2207 C CA . GLY A 1 284 ? -26.057 -11.595 13.584 1.00 52.59 284 GLY A CA 1
ATOM 2208 C C . GLY A 1 284 ? -25.544 -10.549 14.581 1.00 52.59 284 GLY A C 1
ATOM 2209 O O . GLY A 1 284 ? -25.817 -10.669 15.770 1.00 52.59 284 GLY A O 1
ATOM 2210 N N . GLN A 1 285 ? -24.876 -9.479 14.121 1.00 46.88 285 GLN A N 1
ATOM 2211 C CA . GLN A 1 285 ? -24.422 -8.393 15.005 1.00 46.88 285 GLN A CA 1
ATOM 2212 C C . GLN A 1 285 ? -25.513 -7.356 15.322 1.00 46.88 285 GLN A C 1
ATOM 2214 O O . GLN A 1 285 ? -25.519 -6.799 16.421 1.00 46.88 285 GLN A O 1
ATOM 2219 N N . GLY A 1 286 ? -26.469 -7.124 14.415 1.00 41.56 286 GLY A N 1
ATOM 2220 C CA . GLY A 1 286 ? -27.584 -6.196 14.649 1.00 41.56 286 GLY A CA 1
ATOM 2221 C C . GLY A 1 286 ? -28.512 -6.555 15.824 1.00 41.56 286 GLY A C 1
ATOM 2222 O O . GLY A 1 286 ? -29.049 -5.653 16.459 1.00 41.56 286 GLY A O 1
ATOM 2223 N N . GLN A 1 287 ? -28.669 -7.840 16.169 1.00 32.69 287 GLN A N 1
ATOM 2224 C CA . GLN A 1 287 ? -29.581 -8.282 17.242 1.00 32.69 287 GLN A CA 1
ATOM 2225 C C . GLN A 1 287 ? -29.008 -8.137 18.662 1.00 32.69 287 GLN A C 1
ATOM 2227 O O . GLN A 1 287 ? -29.773 -7.997 19.610 1.00 32.69 287 GLN A O 1
ATOM 2232 N N . LEU A 1 288 ? -27.682 -8.082 18.828 1.00 39.75 288 LEU A N 1
ATOM 2233 C CA . LEU A 1 288 ? -27.045 -7.831 20.133 1.00 39.75 288 LEU A CA 1
ATOM 2234 C C . LEU A 1 288 ? -27.049 -6.344 20.536 1.00 39.75 288 LEU A C 1
ATOM 2236 O O . LEU A 1 288 ? -26.683 -6.014 21.662 1.00 39.75 288 LEU A O 1
ATOM 2240 N N . ARG A 1 289 ? -27.456 -5.433 19.638 1.00 39.69 289 ARG A N 1
ATOM 2241 C CA . ARG A 1 289 ? -27.443 -3.975 19.869 1.00 39.69 289 ARG A CA 1
ATOM 2242 C C . ARG A 1 289 ? -28.796 -3.355 20.234 1.00 39.69 289 ARG A C 1
ATOM 2244 O O . ARG A 1 289 ? -28.832 -2.154 20.485 1.00 39.69 289 ARG A O 1
ATOM 2251 N N . SER A 1 290 ? -29.882 -4.121 20.324 1.00 31.62 290 SER A N 1
ATOM 2252 C CA . SER A 1 290 ? -31.199 -3.579 20.695 1.00 31.62 290 SER A CA 1
ATOM 2253 C C . SER A 1 290 ? -31.877 -4.361 21.827 1.00 31.62 290 SER A C 1
ATOM 2255 O O . SER A 1 290 ? -32.753 -5.180 21.561 1.00 31.62 290 SER A O 1
ATOM 2257 N N . PRO A 1 291 ? -31.528 -4.061 23.092 1.00 33.75 291 PRO A N 1
ATOM 2258 C CA . PRO A 1 291 ? -32.526 -4.086 24.167 1.00 33.75 291 PRO A CA 1
ATOM 2259 C C . PRO A 1 291 ? -32.895 -2.696 24.715 1.00 33.75 291 PRO A C 1
ATOM 2261 O O . PRO A 1 291 ? -33.734 -2.614 25.599 1.00 33.75 291 PRO A O 1
ATOM 2264 N N . SER A 1 292 ? -32.308 -1.589 24.238 1.00 38.81 292 SER A N 1
ATOM 2265 C CA . SER A 1 292 ? -32.470 -0.273 24.894 1.00 38.81 292 SER A CA 1
ATOM 2266 C C . SER A 1 292 ? -33.364 0.747 24.169 1.00 38.81 292 SER A C 1
ATOM 2268 O O . SER A 1 292 ? -33.237 1.941 24.422 1.00 38.81 292 SER A O 1
ATOM 2270 N N . GLN A 1 293 ? -34.254 0.320 23.266 1.00 35.06 293 GLN A N 1
ATOM 2271 C CA . GLN A 1 293 ? -35.260 1.209 22.644 1.00 35.06 293 GLN A CA 1
ATOM 2272 C C . GLN A 1 293 ? -36.710 0.696 22.729 1.00 35.06 293 GLN A C 1
ATOM 2274 O O . GLN A 1 293 ? -37.596 1.239 22.078 1.00 35.06 293 GLN A O 1
ATOM 2279 N N . GLN A 1 294 ? -36.985 -0.300 23.574 1.00 30.77 294 GLN A N 1
ATOM 2280 C CA . GLN A 1 294 ? -38.348 -0.690 23.944 1.00 30.77 294 GLN A CA 1
ATOM 2281 C C . GLN A 1 294 ? -38.520 -0.502 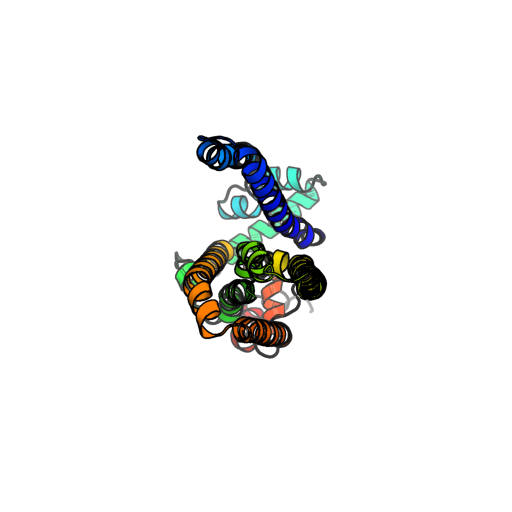25.449 1.00 30.77 294 GLN A C 1
ATOM 2283 O O . GLN A 1 294 ? -38.068 -1.325 26.236 1.00 30.77 294 GLN A O 1
ATOM 2288 N N . GLY A 1 295 ? -39.139 0.610 25.840 1.00 32.03 295 GLY A N 1
ATOM 2289 C CA . GLY A 1 295 ? -39.480 0.878 27.236 1.00 32.03 295 GLY A CA 1
ATOM 2290 C C . GLY A 1 295 ? -39.392 2.351 27.606 1.00 32.03 295 GLY A C 1
ATOM 2291 O O . GLY A 1 295 ? -38.607 2.700 28.475 1.00 32.03 295 GLY A O 1
ATOM 2292 N N . ASN A 1 296 ? -40.131 3.211 26.902 1.00 32.72 296 ASN A N 1
ATOM 2293 C CA . ASN A 1 296 ? -40.713 4.437 27.463 1.00 32.72 296 ASN A CA 1
ATOM 2294 C C . ASN A 1 296 ? -41.688 5.038 26.446 1.00 32.72 296 ASN A C 1
ATOM 2296 O O . ASN A 1 296 ? -41.412 6.021 25.764 1.00 32.72 296 ASN A O 1
ATOM 2300 N N . SER A 1 297 ? -42.836 4.382 26.332 1.00 33.09 297 SER A N 1
ATOM 2301 C CA . SER A 1 297 ? -44.055 4.966 25.789 1.00 33.09 297 SER A CA 1
ATOM 2302 C C . SER A 1 297 ? -45.222 4.154 26.335 1.00 33.09 297 SER A C 1
ATOM 2304 O O . SER A 1 297 ? -45.652 3.211 25.681 1.00 33.09 297 SER A O 1
ATOM 2306 N N . HIS A 1 298 ? -45.624 4.455 27.567 1.00 34.34 298 HIS A N 1
ATOM 2307 C CA . HIS A 1 298 ? -46.991 4.400 28.085 1.00 34.34 298 HIS A CA 1
ATOM 2308 C C . HIS A 1 298 ? -47.022 5.133 29.424 1.00 34.34 298 HIS A C 1
ATOM 2310 O O . HIS A 1 298 ? -46.072 4.932 30.213 1.00 34.34 298 HIS A O 1
#

Secondary structure (DSSP, 8-state):
-GGGHHHHHHHHHHHHHHHHHHHHHHHHHHTTSTTHHHHHHHHTHHHHHHHHHHHHHSPPPHHHHHHTT-HHHHHHHHHHHH---HHHHHHHHHHHHHHHHHHHHHT-S---HHHHTTSGGGHHHHHHHHHHHHHHHHTTHHHHHHHHHHHHHHT----HHHHHHHHHHHHHHHHHHHHHHHHHHHTHHHHHHHHHHHHS-HHHHHHHHHHHHHHHHHHHHHHHHHHHHHHHHHTTHHHHHHHHHHHHHHHHHHHH----TT--GGGHHHHHHHSTTTHHHHTTSGGGG-SSSSS---

Sequence (298 aa):
PPKWRGAFNTGFQFFIGIGVVASNCINYGTAHRSWGWRLSLGLAMVPAAIMTVGALMISDTPNSLVERGKLTQAKLSLLKARGGKESEVEAELAELVKRNEMAKAVAGQEESPFLSILERQYRPQLVMAIGIPFFQQVTGINIIAFYAPILFQSVGLGNDSALIAAIILGLVNLVLICTYAAGFGWSWGPLSWLIPSEIFPMKIRATGQSISVAVNFGTTFVLSQTFLTMLCHFKYGTFLFYAGWIAAMTVFVVLFLPETKGIPLDSMATVWERHWYWGRFVKGQGQLRSPSQQGNSH

pLDDT: mean 75.59, std 13.07, range [30.77, 93.0]

Foldseek 3Di:
DLQCLLVVLLVVLVVVVVVVVVLVVQCVVLVVDPCSVVVSVVCVVVVVVVVVVVVVVDQDALLVCLLVVNLVSSLVNQCVVPVDDSVVSVVVSVVSNVVSVVVCVVVPDDDDLLVVCPALQNVLLLCLLQLLLLLLVLLCLVVCVVCVVVVLVVLDDDDPVSRVVSVVVSVVVVVVSVVSNVVCSVPSSSCSQVVLQQLDDPSNSVVSNVSSVVSNVVSNVVCVVCVVVCCVPVPCVSVVSSVVSVVVSVVCCVQRPFDRRSDDSVCSLVSLCPRPPRVVSSVPVVVVPDPPPPDPDD

Organism: Cannabis sativa (NCBI:txid3483)

InterPro domains:
  IPR005828 Major facilitator, sugar transporter-like [PF00083] (1-178)
  IPR020846 Major facilitator superfamily domain [PS50850] (1-261)
  IPR036259 MFS transporter superfamily [G3DSA:1.20.1250.20] (1-176)
  IPR036259 MFS transporter superfamily [G3DSA:1.20.1250.20] (177-275)
  IPR036259 MFS transporter superfamily [SSF103473] (1-267)
  IPR045262 Sugar transport protein STP/Polyol transporter PLT, plant [PTHR23500] (1-175)